Protein AF-A0A7S0JEE8-F1 (afdb_monomer)

Solvent-accessible surface area (backbone atoms only — not comparable to full-atom values): 12821 Å² total; per-residue (Å²): 125,62,70,68,50,54,52,50,50,45,51,50,48,54,58,46,55,70,60,55,79,78,72,83,81,86,81,91,79,90,77,89,80,90,82,79,91,70,87,72,76,78,73,74,79,76,74,81,73,72,55,46,73,67,28,60,67,45,43,61,63,49,51,51,54,53,48,54,54,47,47,52,48,43,48,46,37,42,30,62,31,51,51,55,46,98,44,74,68,46,54,50,52,38,52,50,40,28,73,78,66,66,43,62,64,49,43,97,85,70,45,72,46,69,69,78,66,82,31,79,56,46,59,40,45,58,71,38,35,47,98,87,44,42,72,71,79,50,75,72,56,60,71,34,71,55,46,52,72,42,68,81,42,93,39,60,50,38,79,50,40,68,68,55,51,50,51,52,53,61,57,40,45,78,60,49,51,62,54,36,41,74,39,44,38,50,73,67,56,42,49,68,49,48,54,57,49,51,51,52,51,40,50,52,50,25,64,76,28,66,72,14,66,42,67,126

Mean predicted aligned error: 12.48 Å

Structure (mmCIF, N/CA/C/O backbone):
data_AF-A0A7S0JEE8-F1
#
_entry.id   AF-A0A7S0JEE8-F1
#
loop_
_atom_site.group_PDB
_atom_site.id
_atom_site.type_symbol
_atom_site.label_atom_id
_atom_site.label_alt_id
_atom_site.label_comp_id
_atom_site.label_asym_id
_atom_site.label_entity_id
_atom_site.label_seq_id
_atom_site.pdbx_PDB_ins_code
_atom_site.Cartn_x
_atom_site.Cartn_y
_atom_site.Cartn_z
_atom_site.occupancy
_atom_site.B_iso_or_equiv
_atom_site.auth_seq_id
_atom_site.auth_comp_id
_atom_site.auth_asym_id
_atom_site.auth_atom_id
_atom_site.pdbx_PDB_model_num
ATOM 1 N N . GLY A 1 1 ? 11.579 0.572 21.059 1.00 33.16 1 GLY A N 1
ATOM 2 C CA . GLY A 1 1 ? 11.602 -0.893 20.844 1.00 33.16 1 GLY A CA 1
ATOM 3 C C . GLY A 1 1 ? 10.330 -1.478 20.232 1.00 33.16 1 GLY A C 1
ATOM 4 O O . GLY A 1 1 ? 10.446 -2.436 19.484 1.00 33.16 1 GLY A O 1
ATOM 5 N N . GLY A 1 2 ? 9.132 -0.939 20.511 1.00 25.95 2 GLY A N 1
ATOM 6 C CA . GLY A 1 2 ? 7.854 -1.550 20.091 1.00 25.95 2 GLY A CA 1
ATOM 7 C C . GLY A 1 2 ? 7.430 -1.330 18.629 1.00 25.95 2 GLY A C 1
ATOM 8 O O . GLY A 1 2 ? 6.912 -2.251 18.007 1.00 25.95 2 GLY A O 1
ATOM 9 N N . PHE A 1 3 ? 7.718 -0.162 18.041 1.00 29.19 3 PHE A N 1
ATOM 10 C CA . PHE A 1 3 ? 7.302 0.193 16.671 1.00 29.19 3 PHE A CA 1
ATOM 11 C C . PHE A 1 3 ? 7.896 -0.739 15.593 1.00 29.19 3 PHE A C 1
ATOM 13 O O . PHE A 1 3 ? 7.197 -1.224 14.708 1.00 29.19 3 PHE A O 1
ATOM 20 N N . PHE A 1 4 ? 9.172 -1.110 15.745 1.00 31.02 4 PHE A N 1
ATOM 21 C CA . PHE A 1 4 ? 9.836 -2.086 14.874 1.00 31.02 4 PHE A CA 1
ATOM 22 C C . PHE A 1 4 ? 9.317 -3.520 15.050 1.00 31.02 4 PHE A C 1
ATOM 24 O O . PHE A 1 4 ? 9.476 -4.335 14.145 1.00 31.02 4 PHE A O 1
ATOM 31 N N . SER A 1 5 ? 8.703 -3.846 16.191 1.00 32.88 5 SER A N 1
ATOM 32 C CA . SER A 1 5 ? 8.096 -5.162 16.423 1.00 32.88 5 SER A CA 1
ATOM 33 C C . SER A 1 5 ? 6.742 -5.270 15.714 1.00 32.88 5 SER A C 1
ATOM 35 O O . SER A 1 5 ? 6.486 -6.261 15.037 1.00 32.88 5 SER A O 1
ATOM 37 N N . ALA A 1 6 ? 5.930 -4.206 15.754 1.00 33.91 6 ALA A N 1
ATOM 38 C CA . ALA A 1 6 ? 4.670 -4.124 15.011 1.00 33.91 6 ALA A CA 1
ATOM 39 C C . ALA A 1 6 ? 4.893 -4.185 13.486 1.00 33.91 6 ALA A C 1
ATOM 41 O O . ALA A 1 6 ? 4.233 -4.968 12.809 1.00 33.91 6 ALA A O 1
ATOM 42 N N . MET A 1 7 ? 5.903 -3.480 12.954 1.00 37.84 7 MET A N 1
ATOM 43 C CA . MET A 1 7 ? 6.276 -3.583 11.530 1.00 37.84 7 MET A CA 1
ATOM 44 C C . MET A 1 7 ? 6.716 -4.997 11.124 1.00 37.84 7 MET A C 1
ATOM 46 O O . MET A 1 7 ? 6.405 -5.450 10.024 1.00 37.84 7 MET A O 1
ATOM 50 N N . ARG A 1 8 ? 7.421 -5.726 12.000 1.00 38.44 8 ARG A N 1
ATOM 51 C CA . ARG A 1 8 ? 7.812 -7.123 11.737 1.00 38.44 8 ARG A CA 1
ATOM 52 C C . ARG A 1 8 ? 6.607 -8.059 11.700 1.00 38.44 8 ARG A C 1
ATOM 54 O O . ARG A 1 8 ? 6.637 -9.010 10.928 1.00 38.44 8 ARG A O 1
ATOM 61 N N . VAL A 1 9 ? 5.564 -7.788 12.486 1.00 41.75 9 VAL A N 1
ATOM 62 C CA . VAL A 1 9 ? 4.305 -8.550 12.471 1.00 41.75 9 VAL A CA 1
ATOM 63 C C . VAL A 1 9 ?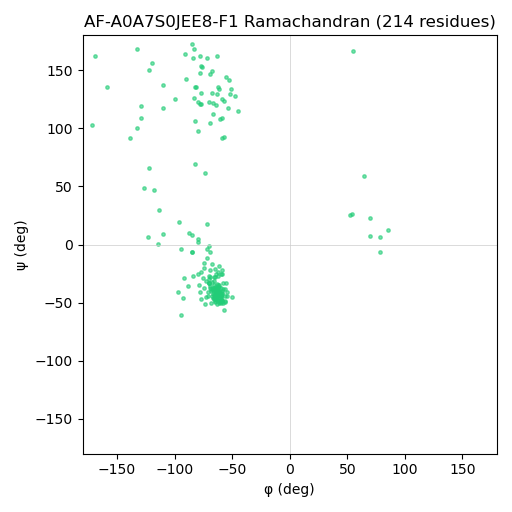 3.498 -8.237 11.211 1.00 41.75 9 VAL A C 1
ATOM 65 O O . VAL A 1 9 ? 3.089 -9.171 10.528 1.00 41.75 9 VAL A O 1
ATOM 68 N N . THR A 1 10 ? 3.357 -6.964 10.828 1.00 42.66 10 THR A N 1
ATOM 69 C CA . THR A 1 10 ? 2.682 -6.578 9.576 1.00 42.66 10 THR A CA 1
ATOM 70 C C . THR A 1 10 ? 3.380 -7.187 8.360 1.00 42.66 10 THR A C 1
ATOM 72 O O . THR A 1 10 ? 2.727 -7.794 7.515 1.00 42.66 10 THR A O 1
ATOM 75 N N . MET A 1 11 ? 4.714 -7.139 8.302 1.00 41.16 11 MET A N 1
ATOM 76 C CA . MET A 1 11 ? 5.451 -7.764 7.204 1.00 41.16 11 MET A CA 1
ATOM 77 C C . MET A 1 11 ? 5.462 -9.305 7.275 1.00 41.16 11 MET A C 1
ATOM 79 O O . MET A 1 11 ? 5.470 -9.965 6.237 1.00 41.16 11 MET A O 1
ATOM 83 N N . ALA A 1 12 ? 5.441 -9.920 8.466 1.00 41.78 12 ALA A N 1
ATOM 84 C CA . ALA A 1 12 ? 5.286 -11.375 8.590 1.00 41.78 12 ALA A CA 1
ATOM 85 C C . ALA A 1 12 ? 3.912 -11.832 8.075 1.00 41.78 12 ALA A C 1
ATOM 87 O O . ALA A 1 12 ? 3.819 -12.864 7.412 1.00 41.78 12 ALA A O 1
ATOM 88 N N . LEU A 1 13 ? 2.870 -11.029 8.305 1.00 40.94 13 LEU A N 1
ATOM 89 C CA . LEU A 1 13 ? 1.531 -11.249 7.762 1.00 40.94 13 LEU A CA 1
ATOM 90 C C . LEU A 1 13 ? 1.482 -11.021 6.242 1.00 40.94 13 LEU A C 1
ATOM 92 O O . LEU A 1 13 ? 0.804 -11.780 5.559 1.00 40.94 13 LEU A O 1
ATOM 96 N N . MET A 1 14 ? 2.278 -10.096 5.686 1.00 42.53 14 MET A N 1
ATOM 97 C CA . MET A 1 14 ? 2.475 -9.966 4.228 1.00 42.53 14 MET A CA 1
ATOM 98 C C . MET A 1 14 ? 3.093 -11.229 3.606 1.00 42.53 14 MET A C 1
ATOM 100 O O . MET A 1 14 ? 2.637 -11.696 2.562 1.00 42.53 14 MET A O 1
ATOM 104 N N . ALA A 1 15 ? 4.103 -11.815 4.256 1.00 40.56 15 ALA A N 1
ATOM 105 C CA . ALA A 1 15 ? 4.736 -13.051 3.792 1.00 40.56 15 ALA A CA 1
ATOM 106 C C . ALA A 1 15 ? 3.812 -14.280 3.936 1.00 40.56 15 ALA A C 1
ATOM 108 O O . ALA A 1 15 ? 3.858 -15.183 3.101 1.00 40.56 15 ALA A O 1
ATOM 109 N N . LEU A 1 16 ? 2.953 -14.304 4.961 1.00 38.91 16 LEU A N 1
ATOM 110 C CA . LEU A 1 16 ? 1.937 -15.343 5.179 1.00 38.91 16 LEU A CA 1
ATOM 111 C C . LEU A 1 16 ? 0.748 -15.224 4.211 1.00 38.91 16 LEU A C 1
ATOM 113 O O . LEU A 1 16 ? 0.287 -16.246 3.705 1.00 38.91 16 LEU A O 1
ATOM 117 N N . ALA A 1 17 ? 0.312 -14.008 3.870 1.00 40.91 17 ALA A N 1
ATOM 118 C CA . ALA A 1 17 ? -0.763 -13.782 2.902 1.00 40.91 17 ALA A CA 1
ATOM 119 C C . ALA A 1 17 ? -0.405 -14.327 1.506 1.00 40.91 17 ALA A C 1
ATOM 121 O O . ALA A 1 17 ? -1.254 -14.910 0.842 1.00 40.91 17 ALA A O 1
ATOM 122 N N . HIS A 1 18 ? 0.870 -14.257 1.102 1.00 41.44 18 HIS A N 1
ATOM 123 C CA . HIS A 1 18 ? 1.358 -14.862 -0.148 1.00 41.44 18 HIS A CA 1
ATOM 124 C C . HIS A 1 18 ? 1.496 -16.401 -0.082 1.00 41.44 18 HIS A C 1
ATOM 126 O O . HIS A 1 18 ? 1.613 -17.075 -1.107 1.00 41.44 18 HIS A O 1
ATOM 132 N N . VAL A 1 19 ? 1.488 -16.992 1.121 1.00 40.12 19 VAL A N 1
ATOM 133 C CA . VAL A 1 19 ? 1.462 -18.453 1.318 1.00 40.12 19 VAL A CA 1
ATOM 134 C C . VAL A 1 19 ? 0.033 -18.999 1.256 1.00 40.12 19 VAL A C 1
ATOM 136 O O . VAL A 1 19 ? -0.158 -20.144 0.846 1.00 40.12 19 VAL A O 1
ATOM 139 N N . GLN A 1 20 ? -0.959 -18.175 1.595 1.00 35.97 20 GLN A N 1
ATOM 140 C CA . GLN A 1 20 ? -2.369 -18.554 1.671 1.00 35.97 20 GLN A CA 1
ATOM 141 C C . GLN A 1 20 ? -3.060 -18.606 0.296 1.00 35.97 20 GLN A C 1
ATOM 143 O O . GLN A 1 20 ? -3.975 -19.405 0.106 1.00 35.97 20 GLN A O 1
ATOM 148 N N . THR A 1 21 ? -2.564 -17.865 -0.702 1.00 39.44 21 THR A N 1
ATOM 149 C CA . THR A 1 21 ? -3.101 -17.848 -2.080 1.00 39.44 21 THR A CA 1
ATOM 150 C C . THR A 1 21 ? -2.867 -19.142 -2.880 1.00 39.44 21 THR A C 1
ATOM 152 O O . THR A 1 21 ? -3.305 -19.241 -4.019 1.00 39.44 21 THR A O 1
ATOM 155 N N . LEU A 1 22 ? -2.196 -20.150 -2.307 1.00 37.69 22 LEU A N 1
ATOM 156 C CA . LEU A 1 22 ? -1.918 -21.447 -2.950 1.00 37.69 22 LEU A CA 1
ATOM 157 C C . LEU A 1 22 ? -2.709 -22.624 -2.342 1.00 37.69 22 LEU A C 1
ATOM 159 O O . LEU A 1 22 ? -2.426 -23.774 -2.664 1.00 37.69 22 LEU A O 1
ATOM 163 N N . MET A 1 23 ? -3.678 -22.364 -1.457 1.00 39.09 23 MET A N 1
ATOM 164 C CA . MET A 1 23 ? -4.384 -23.396 -0.675 1.00 39.09 23 MET A CA 1
ATOM 165 C C . MET A 1 23 ? -5.913 -23.301 -0.809 1.00 39.09 23 MET A C 1
ATOM 167 O O . MET A 1 23 ? -6.629 -23.327 0.190 1.00 39.09 23 MET A O 1
ATOM 171 N N . VAL A 1 24 ? -6.437 -23.200 -2.034 1.00 41.06 24 VAL A N 1
ATOM 172 C CA . VAL A 1 24 ? -7.882 -23.339 -2.285 1.00 41.06 24 VAL A CA 1
ATOM 173 C C . VAL A 1 24 ? -8.111 -24.289 -3.457 1.00 41.06 24 VAL A C 1
ATOM 175 O O . VAL A 1 24 ? -7.948 -23.883 -4.600 1.00 41.06 24 VAL A O 1
ATOM 178 N N . ASN A 1 25 ? -8.454 -25.551 -3.152 1.00 34.19 25 ASN A N 1
ATOM 179 C CA . ASN A 1 25 ? -9.324 -26.429 -3.955 1.00 34.19 25 ASN A CA 1
ATOM 180 C C . ASN A 1 25 ? -9.668 -27.745 -3.210 1.00 34.19 25 ASN A C 1
ATOM 182 O O . ASN A 1 25 ? -8.847 -28.653 -3.181 1.00 34.19 25 ASN A O 1
ATOM 186 N N . GLY A 1 26 ? -10.899 -27.810 -2.664 1.00 31.92 26 GLY A N 1
ATOM 187 C CA . GLY A 1 26 ? -11.823 -28.966 -2.507 1.00 31.92 26 GLY A CA 1
ATOM 188 C C . GLY A 1 26 ? -11.405 -30.277 -1.793 1.00 31.92 26 GLY A C 1
ATOM 189 O O . GLY A 1 26 ? -10.222 -30.521 -1.598 1.00 31.92 26 GLY A O 1
ATOM 190 N N . PRO A 1 27 ? -12.357 -31.180 -1.434 1.00 34.53 27 PRO A N 1
ATOM 191 C CA . PRO A 1 27 ? -13.790 -31.177 -1.753 1.00 34.53 27 PRO A CA 1
ATOM 192 C C . PRO A 1 27 ? -14.732 -31.138 -0.527 1.00 34.53 27 PRO A C 1
ATOM 194 O O . PRO A 1 27 ? -14.414 -31.584 0.575 1.00 34.53 27 PRO A O 1
ATOM 197 N N . HIS A 1 28 ? -15.948 -30.644 -0.765 1.00 38.84 28 HIS A N 1
ATOM 198 C CA . HIS A 1 28 ? -17.070 -30.672 0.170 1.00 38.84 28 HIS A CA 1
ATOM 199 C C . HIS A 1 28 ? -17.571 -32.108 0.397 1.00 38.84 28 HIS A C 1
ATOM 201 O O . HIS A 1 28 ? -17.866 -32.825 -0.558 1.00 38.84 28 HIS A O 1
ATOM 207 N N . ARG A 1 29 ? -17.737 -32.505 1.664 1.00 35.94 29 ARG A N 1
ATOM 208 C CA . A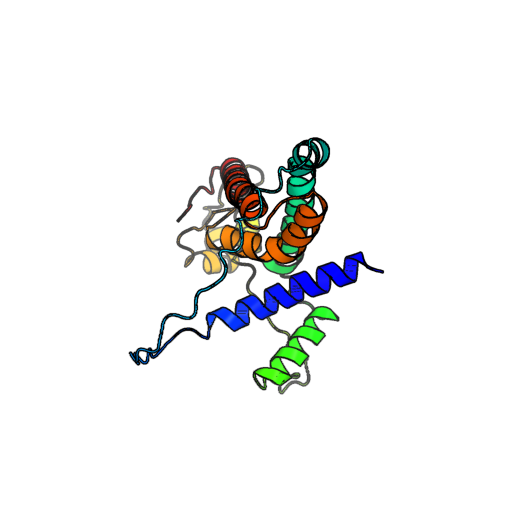RG A 1 29 ? -18.564 -33.654 2.060 1.00 35.94 29 ARG A CA 1
ATOM 209 C C . ARG A 1 29 ? -19.804 -33.145 2.782 1.00 35.94 29 ARG A C 1
ATOM 211 O O . ARG A 1 29 ? -19.703 -32.533 3.841 1.00 35.94 29 ARG A O 1
ATOM 218 N N . VAL A 1 30 ? -20.957 -33.417 2.185 1.00 43.75 30 VAL A N 1
ATOM 219 C CA . VAL A 1 30 ? -22.274 -33.267 2.799 1.00 43.75 30 VAL A CA 1
ATOM 220 C C . VAL A 1 30 ? -22.503 -34.482 3.692 1.00 43.75 30 VAL A C 1
ATOM 222 O O . VAL A 1 30 ? -22.466 -35.608 3.209 1.00 43.75 30 VAL A O 1
ATOM 225 N N . TRP A 1 31 ? -22.748 -34.245 4.977 1.00 36.81 31 TRP A N 1
ATOM 226 C CA . TRP A 1 31 ? -23.423 -35.199 5.851 1.00 36.81 31 TRP A CA 1
ATOM 227 C C . TRP A 1 31 ? -24.543 -34.443 6.552 1.00 36.81 31 TRP A C 1
ATOM 229 O O . TRP A 1 31 ? -24.296 -33.556 7.368 1.00 36.81 31 TRP A O 1
ATOM 239 N N . ALA A 1 32 ? -25.774 -34.758 6.163 1.00 44.69 32 ALA A N 1
ATOM 240 C CA . ALA A 1 32 ? -26.942 -34.482 6.972 1.00 44.69 32 ALA A CA 1
ATOM 241 C C . ALA A 1 32 ? -26.987 -35.540 8.075 1.00 44.69 32 ALA A C 1
ATOM 243 O O . ALA A 1 32 ? -26.880 -36.722 7.768 1.00 44.69 32 ALA A O 1
ATOM 244 N N . ASP A 1 33 ? -27.155 -35.119 9.327 1.00 40.03 33 ASP A N 1
ATOM 245 C CA . ASP A 1 33 ? -27.964 -35.897 10.256 1.00 40.03 33 ASP A CA 1
ATOM 246 C C . ASP A 1 33 ? -28.469 -35.050 11.425 1.00 40.03 33 ASP A C 1
ATOM 248 O O . ASP A 1 33 ? -27.764 -34.223 12.010 1.00 40.03 33 ASP A O 1
ATOM 252 N N . ALA A 1 34 ? -29.749 -35.261 11.707 1.00 49.34 34 ALA A N 1
ATOM 253 C CA . ALA A 1 34 ? -30.555 -34.596 12.712 1.00 49.34 34 ALA A CA 1
ATOM 254 C C . ALA A 1 34 ? -30.107 -34.952 14.135 1.00 49.34 34 ALA A C 1
ATOM 256 O O . ALA A 1 34 ? -29.694 -36.083 14.373 1.00 49.34 34 ALA A O 1
ATOM 257 N N . ARG A 1 35 ? -30.267 -34.023 15.095 1.00 48.69 35 ARG A N 1
ATOM 258 C CA . ARG A 1 35 ? -30.525 -34.311 16.524 1.00 48.69 35 ARG A CA 1
ATOM 259 C C . ARG A 1 35 ? -30.929 -33.035 17.307 1.00 48.69 35 ARG A C 1
ATOM 261 O O . ARG A 1 35 ? -30.796 -31.935 16.777 1.00 48.69 35 ARG A O 1
ATOM 268 N N . PRO A 1 36 ? -31.534 -33.177 18.504 1.00 47.25 36 PRO A N 1
ATOM 269 C CA . PRO A 1 36 ? -32.793 -32.529 18.864 1.00 47.25 36 PRO A CA 1
ATOM 270 C C . PRO A 1 36 ? -32.636 -31.155 19.520 1.00 47.25 36 PRO A C 1
ATOM 272 O O . PRO A 1 36 ? -31.576 -30.778 20.018 1.00 47.25 36 PRO A O 1
ATOM 275 N N . HIS A 1 37 ? -33.754 -30.430 19.541 1.00 47.81 37 HIS A N 1
ATOM 276 C CA . HIS A 1 37 ? -33.922 -29.090 20.089 1.00 47.81 37 HIS A CA 1
ATOM 277 C C . HIS A 1 37 ? -33.580 -29.013 21.586 1.00 47.81 37 HIS A C 1
ATOM 279 O O . HIS A 1 37 ? -34.437 -29.170 22.452 1.00 47.81 37 HIS A O 1
ATOM 285 N N . VAL A 1 38 ? -32.322 -28.701 21.893 1.00 52.09 38 VAL A N 1
ATOM 286 C CA . VAL A 1 38 ? -31.945 -28.129 23.188 1.00 52.09 38 VAL A CA 1
ATOM 287 C C . VAL A 1 38 ? -32.343 -26.656 23.157 1.00 52.09 38 VAL A C 1
ATOM 289 O O . VAL A 1 38 ? -31.898 -25.907 22.285 1.00 52.09 38 VAL A O 1
ATOM 292 N N . LEU A 1 39 ? -33.202 -26.243 24.093 1.00 53.62 39 LEU A N 1
ATOM 293 C CA . LEU A 1 39 ? -33.625 -24.856 24.295 1.00 53.62 39 LEU A CA 1
ATOM 294 C C . LEU A 1 39 ? -32.399 -23.963 24.540 1.00 53.62 39 LEU A C 1
ATOM 296 O O . LEU A 1 39 ? -31.912 -23.797 25.659 1.00 53.62 39 LEU A O 1
ATOM 300 N N . ARG A 1 40 ? -31.879 -23.388 23.454 1.00 54.19 40 ARG A N 1
ATOM 301 C CA . ARG A 1 40 ? -30.811 -22.395 23.461 1.00 54.19 40 ARG A CA 1
ATOM 302 C C . ARG A 1 40 ? -31.380 -21.120 24.070 1.00 54.19 40 ARG A C 1
ATOM 304 O O . ARG A 1 40 ? -32.134 -20.403 23.420 1.00 54.19 40 ARG A O 1
ATOM 311 N N . ARG A 1 41 ? -31.007 -20.847 25.322 1.00 54.88 41 ARG A N 1
ATOM 312 C CA . ARG A 1 41 ? -31.251 -19.569 26.003 1.00 54.88 41 ARG A CA 1
ATOM 313 C C . ARG A 1 41 ? -30.886 -18.443 25.033 1.00 54.88 41 ARG A C 1
ATOM 315 O O . ARG A 1 41 ? -29.730 -18.350 24.609 1.00 54.88 41 ARG A O 1
ATOM 322 N N . ALA A 1 42 ? -31.878 -17.656 24.622 1.00 52.84 42 ALA A N 1
ATOM 323 C CA . ALA A 1 42 ? -31.678 -16.541 23.713 1.00 52.84 42 ALA A CA 1
ATOM 324 C C . ALA A 1 42 ? -30.675 -15.582 24.361 1.00 52.84 42 ALA A C 1
ATOM 326 O O . ALA A 1 42 ? -30.958 -14.956 25.380 1.00 52.84 42 ALA A O 1
ATOM 327 N N . ARG A 1 43 ? -29.461 -15.528 23.808 1.00 54.34 43 ARG A N 1
ATOM 328 C CA . ARG A 1 43 ? -28.491 -14.492 24.146 1.00 54.34 43 ARG A CA 1
ATOM 329 C C . ARG A 1 43 ? -29.110 -13.208 23.610 1.00 54.34 43 ARG A C 1
ATOM 331 O O . ARG A 1 43 ? -29.283 -13.093 22.398 1.00 54.34 43 ARG A O 1
ATOM 338 N N . THR A 1 44 ? -29.507 -12.303 24.496 1.00 50.75 44 THR A N 1
ATOM 339 C CA . THR A 1 44 ? -29.905 -10.948 24.115 1.00 50.75 44 THR A CA 1
ATOM 340 C C . THR A 1 44 ? -28.829 -10.399 23.176 1.00 50.75 44 THR A C 1
ATOM 342 O O . THR A 1 44 ? -27.643 -10.518 23.509 1.00 50.75 44 THR A O 1
ATOM 345 N N . PRO A 1 45 ? -29.184 -9.887 21.982 1.00 54.72 45 PRO A N 1
ATOM 346 C CA . PRO A 1 45 ? -28.195 -9.274 21.112 1.00 54.72 45 PRO A CA 1
ATOM 347 C C . PRO A 1 45 ? -27.533 -8.153 21.910 1.00 54.72 45 PRO A C 1
ATOM 349 O O . PRO A 1 45 ? -28.219 -7.298 22.470 1.00 54.72 45 PRO A O 1
ATOM 352 N N . ALA A 1 46 ? -26.205 -8.215 22.036 1.00 55.19 46 ALA A N 1
ATOM 353 C CA . ALA A 1 46 ? -25.442 -7.129 22.626 1.00 55.19 46 ALA A CA 1
ATOM 354 C C . ALA A 1 46 ? -25.842 -5.844 21.894 1.00 55.19 46 ALA A C 1
ATOM 356 O O . ALA A 1 46 ? -25.883 -5.832 20.660 1.00 55.19 46 ALA A O 1
ATOM 357 N N . SER A 1 47 ? -26.194 -4.799 22.644 1.00 53.50 47 SER A N 1
ATOM 358 C CA . SER A 1 47 ? -26.484 -3.496 22.056 1.00 53.50 47 SER A CA 1
ATOM 359 C C . SER A 1 47 ? -25.310 -3.084 21.161 1.00 53.50 47 SER A C 1
ATOM 361 O O . SER A 1 47 ? -24.157 -3.361 21.518 1.00 53.50 47 SER A O 1
ATOM 363 N N . PRO A 1 48 ? -25.559 -2.454 19.996 1.00 58.41 48 PRO A N 1
ATOM 364 C CA . PRO A 1 48 ? -24.478 -1.900 19.199 1.00 58.41 48 PRO A CA 1
ATOM 365 C C . PRO A 1 48 ? -23.666 -0.984 20.110 1.00 58.41 48 PRO A C 1
ATOM 367 O O . PRO A 1 48 ? -24.208 -0.023 20.657 1.00 58.41 48 PRO A O 1
ATOM 370 N N . GLN A 1 49 ? -22.390 -1.306 20.329 1.00 62.31 49 GLN A N 1
ATOM 371 C CA . GLN A 1 49 ? -21.489 -0.388 21.009 1.00 62.31 49 GLN A CA 1
ATOM 372 C C . GLN A 1 49 ? -21.437 0.872 20.147 1.00 62.31 49 GLN A C 1
ATOM 374 O O . GLN A 1 49 ? -20.937 0.865 19.018 1.00 62.31 49 GLN A O 1
ATOM 379 N N . MET A 1 50 ? -22.068 1.934 20.643 1.00 68.00 50 MET A N 1
ATOM 380 C CA . MET A 1 50 ? -21.975 3.238 20.019 1.00 68.00 50 MET A CA 1
ATOM 381 C C . MET A 1 50 ? -20.558 3.739 20.247 1.00 68.00 50 MET A C 1
ATOM 383 O O . MET A 1 50 ? -20.102 3.841 21.386 1.00 68.00 50 MET A O 1
ATOM 387 N N . VAL A 1 51 ? -19.863 4.034 19.153 1.00 78.75 51 VAL A N 1
ATOM 388 C CA . VAL A 1 51 ? -18.575 4.716 19.215 1.00 78.75 51 VAL A CA 1
ATOM 389 C C . VAL A 1 51 ? -18.806 6.054 19.918 1.00 78.75 51 VAL A C 1
ATOM 391 O O . VAL A 1 51 ? -19.672 6.832 19.517 1.00 78.75 51 VAL A O 1
ATOM 394 N N . GLY A 1 52 ? -18.053 6.324 20.984 1.00 82.31 52 GLY A N 1
ATOM 395 C CA . GLY A 1 52 ? -18.139 7.603 21.687 1.00 82.31 52 GLY A CA 1
ATOM 396 C C . GLY A 1 52 ? -17.727 8.781 20.794 1.00 82.31 52 GLY A C 1
ATOM 397 O O . GLY A 1 52 ? -17.037 8.609 19.786 1.00 82.31 52 GLY A O 1
ATOM 398 N N . ALA A 1 53 ? -18.096 10.004 21.181 1.00 84.50 53 ALA A N 1
ATOM 399 C CA . ALA A 1 53 ? -17.763 11.216 20.422 1.00 84.50 53 ALA A CA 1
ATOM 400 C C . ALA A 1 53 ? -16.250 11.348 20.147 1.00 84.50 53 ALA A C 1
ATOM 402 O O . ALA A 1 53 ? -15.846 11.658 19.029 1.00 84.50 53 ALA A O 1
ATOM 403 N N . VAL A 1 54 ? -15.413 11.017 21.139 1.00 83.62 54 VAL A N 1
ATOM 404 C CA . VAL A 1 54 ? -13.945 11.020 21.009 1.00 83.62 54 VAL A CA 1
ATOM 405 C C . VAL A 1 54 ? -13.474 10.042 19.931 1.00 83.62 54 VAL A C 1
ATOM 407 O O . VAL A 1 54 ? -12.683 10.421 19.072 1.00 83.62 54 VAL A O 1
ATOM 410 N N . GLY A 1 55 ? -13.986 8.806 19.936 1.00 84.75 55 GLY A N 1
ATOM 411 C CA . GLY A 1 55 ? -13.636 7.794 18.936 1.00 84.75 55 GLY A CA 1
ATOM 412 C C . GLY A 1 55 ? -14.045 8.215 17.525 1.00 84.75 55 GLY A C 1
ATOM 413 O O . GLY A 1 55 ? -13.266 8.062 16.590 1.00 84.75 55 GLY A O 1
ATOM 414 N N . THR A 1 56 ? -15.223 8.824 17.382 1.00 87.88 56 THR A N 1
ATOM 415 C CA . THR A 1 56 ? -15.729 9.318 16.091 1.00 87.88 56 THR A CA 1
ATOM 416 C C . THR A 1 56 ? -14.843 10.430 15.523 1.00 87.88 56 THR A C 1
ATOM 418 O O . THR A 1 56 ? -14.455 10.367 14.359 1.00 87.88 56 THR A O 1
ATOM 421 N N . ILE A 1 57 ? -14.466 11.414 16.346 1.00 91.50 57 ILE A N 1
ATOM 422 C CA . ILE A 1 57 ? -13.593 12.525 15.931 1.00 91.50 57 ILE A CA 1
ATOM 423 C C . ILE A 1 57 ? -12.178 12.019 15.612 1.00 91.50 57 ILE A C 1
ATOM 425 O O . ILE A 1 57 ? -11.567 12.443 14.633 1.00 91.50 57 ILE A O 1
ATOM 429 N N . ALA A 1 58 ? -11.660 11.084 16.413 1.00 93.75 58 ALA A N 1
ATOM 430 C CA . ALA A 1 58 ? -10.316 10.543 16.241 1.00 93.75 58 ALA A CA 1
ATOM 431 C C . ALA A 1 58 ? -10.189 9.575 15.051 1.00 93.75 58 ALA A C 1
ATOM 433 O O . ALA A 1 58 ? -9.073 9.356 14.575 1.00 93.75 58 ALA A O 1
ATOM 434 N N . ALA A 1 59 ? -11.291 8.999 14.561 1.00 92.25 59 ALA A N 1
ATOM 435 C CA . ALA A 1 59 ? -11.271 7.944 13.549 1.00 92.25 59 ALA A CA 1
ATOM 436 C C . ALA A 1 59 ? -10.607 8.376 12.238 1.00 92.25 59 ALA A C 1
ATOM 438 O O . ALA A 1 59 ? -9.746 7.659 11.733 1.00 92.25 59 ALA A O 1
ATOM 439 N N . LEU A 1 60 ? -10.967 9.546 11.701 1.00 92.12 60 LEU A N 1
ATOM 440 C CA . LEU A 1 60 ? -10.449 10.002 10.409 1.00 92.12 60 LEU A CA 1
ATOM 441 C C . LEU A 1 60 ? -8.943 10.338 10.460 1.00 92.12 60 LEU A C 1
ATOM 443 O O . LEU A 1 60 ? -8.202 9.773 9.651 1.00 92.12 60 LEU A O 1
ATOM 447 N N . PRO A 1 61 ? -8.439 11.153 11.414 1.00 95.31 61 PRO A N 1
ATOM 448 C CA . PRO A 1 61 ? -6.998 11.369 11.565 1.00 95.31 61 PRO A CA 1
ATOM 449 C C . PRO A 1 61 ? -6.224 10.071 11.815 1.00 95.31 61 PRO A C 1
ATOM 451 O O . PRO A 1 61 ? -5.134 9.883 11.277 1.00 95.31 61 PRO A O 1
ATOM 454 N N . THR A 1 62 ? -6.798 9.155 12.602 1.00 95.69 62 THR A N 1
ATOM 455 C CA . THR A 1 62 ? -6.175 7.858 12.892 1.00 95.69 62 THR A CA 1
ATOM 456 C C . THR A 1 62 ? -6.082 6.994 11.640 1.00 95.69 62 THR A C 1
ATOM 458 O O . THR A 1 62 ? -5.021 6.431 11.371 1.00 95.69 62 THR A O 1
ATOM 461 N N . LEU A 1 63 ? -7.160 6.909 10.852 1.00 95.00 63 LEU A N 1
ATOM 462 C CA . LEU A 1 63 ? -7.157 6.175 9.588 1.00 95.00 63 LEU A CA 1
ATOM 463 C C . LEU A 1 63 ? -6.103 6.741 8.641 1.00 95.00 63 LEU A C 1
ATOM 465 O O . LEU A 1 63 ? -5.318 5.972 8.098 1.00 95.00 63 LEU A O 1
ATOM 469 N N . TYR A 1 64 ? -6.064 8.066 8.486 1.00 93.81 64 TYR A N 1
ATOM 470 C CA . TYR A 1 64 ? -5.084 8.735 7.636 1.00 93.81 64 TYR A CA 1
ATOM 471 C C . TYR A 1 64 ? -3.653 8.399 8.067 1.00 93.81 64 TYR A C 1
ATOM 473 O O . TYR A 1 64 ? -2.868 7.924 7.253 1.00 93.81 64 TYR A O 1
ATOM 481 N N . ALA A 1 65 ? -3.330 8.534 9.357 1.00 95.38 65 ALA A N 1
ATOM 482 C CA . ALA A 1 65 ? -1.997 8.222 9.869 1.00 95.38 65 ALA A CA 1
ATOM 483 C C . ALA A 1 65 ? -1.602 6.754 9.631 1.00 95.38 65 ALA A C 1
ATOM 485 O O . ALA A 1 65 ? -0.493 6.470 9.172 1.00 95.38 65 ALA A O 1
ATOM 486 N N . LEU A 1 66 ? -2.508 5.811 9.913 1.00 95.00 66 LEU A N 1
ATOM 487 C CA . LEU A 1 66 ? -2.269 4.387 9.671 1.00 95.00 66 LEU A CA 1
ATOM 488 C C . LEU A 1 66 ? -2.084 4.084 8.183 1.00 95.00 66 LEU A C 1
ATOM 490 O O . LEU A 1 66 ? -1.214 3.289 7.826 1.00 95.00 66 LEU A O 1
ATOM 494 N N . MET A 1 67 ? -2.875 4.730 7.329 1.00 93.75 67 MET A N 1
ATOM 495 C CA . MET A 1 67 ? -2.801 4.587 5.881 1.00 93.75 67 MET A CA 1
ATOM 496 C C . MET A 1 67 ? -1.485 5.133 5.335 1.00 93.75 67 MET A C 1
ATOM 498 O O . MET A 1 67 ? -0.809 4.409 4.614 1.00 93.75 67 MET A O 1
ATOM 502 N N . SER A 1 68 ? -1.052 6.326 5.752 1.00 91.38 68 SER A N 1
ATOM 503 C CA . SER A 1 68 ? 0.237 6.905 5.346 1.00 91.38 68 SER A CA 1
ATOM 504 C C . SER A 1 68 ? 1.423 6.036 5.769 1.00 91.38 68 SER A C 1
ATOM 506 O O . SER A 1 68 ? 2.363 5.839 5.001 1.00 91.38 68 SER A O 1
ATOM 508 N N . VAL A 1 69 ? 1.388 5.466 6.980 1.00 91.12 69 VAL A N 1
ATOM 509 C CA . VAL A 1 69 ? 2.428 4.524 7.423 1.00 91.12 69 VAL A CA 1
ATOM 510 C C . VAL A 1 69 ? 2.402 3.250 6.577 1.00 91.12 69 VAL A C 1
ATOM 512 O O . VAL A 1 69 ? 3.462 2.757 6.185 1.00 91.12 69 VAL A O 1
ATOM 515 N N . ASN A 1 70 ? 1.216 2.711 6.285 1.00 91.56 70 ASN A N 1
ATOM 516 C CA . ASN A 1 70 ? 1.074 1.518 5.455 1.00 91.56 70 ASN A CA 1
ATOM 517 C C . ASN A 1 70 ? 1.560 1.753 4.020 1.00 91.56 70 ASN A C 1
ATOM 519 O O . ASN A 1 70 ? 2.283 0.921 3.472 1.00 91.56 70 ASN A O 1
ATOM 523 N N . GLU A 1 71 ? 1.207 2.891 3.433 1.00 89.56 71 GLU A N 1
ATOM 524 C CA . GLU A 1 71 ? 1.658 3.317 2.114 1.00 89.56 71 GLU A CA 1
ATOM 525 C C . GLU A 1 71 ? 3.179 3.455 2.084 1.00 89.56 71 GLU A C 1
ATOM 527 O O . GLU A 1 71 ? 3.817 2.815 1.257 1.00 89.56 71 GLU A O 1
ATOM 532 N N . TYR A 1 72 ? 3.786 4.152 3.051 1.00 89.69 72 TYR A N 1
ATOM 533 C CA . TYR A 1 72 ? 5.245 4.235 3.157 1.00 89.69 72 TYR A CA 1
ATOM 534 C C . TYR A 1 72 ? 5.894 2.848 3.211 1.00 89.69 72 TYR A C 1
ATOM 536 O O . TYR A 1 72 ? 6.894 2.593 2.536 1.00 89.69 72 TYR A O 1
ATOM 544 N N . CYS A 1 73 ? 5.331 1.934 4.006 1.00 86.69 73 CYS A N 1
ATOM 545 C CA . CYS A 1 73 ? 5.852 0.576 4.108 1.00 86.69 73 CYS A CA 1
ATOM 546 C C . CYS A 1 73 ? 5.729 -0.178 2.781 1.00 86.69 73 CYS A C 1
ATOM 548 O O . CYS A 1 73 ? 6.686 -0.829 2.365 1.00 86.69 73 CYS A O 1
ATOM 550 N N . THR A 1 74 ? 4.582 -0.070 2.113 1.00 86.06 74 THR A N 1
ATOM 551 C CA . THR A 1 74 ? 4.314 -0.705 0.817 1.00 86.06 74 THR A CA 1
ATOM 552 C C . THR A 1 74 ? 5.249 -0.150 -0.249 1.00 86.06 74 THR A C 1
ATOM 554 O O . THR A 1 74 ? 5.975 -0.905 -0.895 1.00 86.06 74 THR A O 1
ATOM 557 N N . HIS A 1 75 ? 5.319 1.170 -0.356 1.00 85.12 75 HIS A N 1
ATOM 558 C CA . HIS A 1 75 ? 6.151 1.877 -1.310 1.00 85.12 75 HIS A CA 1
ATOM 559 C C . HIS A 1 75 ? 7.628 1.539 -1.136 1.00 85.12 75 HIS A C 1
ATOM 561 O O . HIS A 1 75 ? 8.317 1.150 -2.076 1.00 85.12 75 HIS A O 1
ATOM 567 N N . ARG A 1 76 ? 8.122 1.589 0.101 1.00 86.69 76 ARG A N 1
ATOM 568 C CA . ARG A 1 76 ? 9.532 1.341 0.392 1.00 86.69 76 ARG A CA 1
ATOM 569 C C . ARG A 1 76 ? 9.922 -0.134 0.293 1.00 86.69 76 ARG A C 1
ATOM 571 O O . ARG A 1 76 ? 10.921 -0.467 -0.338 1.00 86.69 76 ARG A O 1
ATOM 578 N N . TRP A 1 77 ? 9.188 -1.021 0.960 1.00 84.31 77 TRP A N 1
ATOM 579 C CA . TRP A 1 77 ? 9.620 -2.411 1.129 1.00 84.31 77 TRP A CA 1
ATOM 580 C C . TRP A 1 77 ? 9.168 -3.324 -0.002 1.00 84.31 77 TRP A C 1
ATOM 582 O O . TRP A 1 77 ? 9.918 -4.231 -0.364 1.00 84.31 77 TRP A O 1
ATOM 592 N N . TYR A 1 78 ? 7.975 -3.089 -0.548 1.00 84.19 78 TYR A N 1
ATOM 593 C CA . TYR A 1 78 ? 7.420 -3.884 -1.638 1.00 84.19 78 TYR A CA 1
ATOM 594 C C . TYR A 1 78 ? 7.728 -3.250 -2.998 1.00 84.19 78 TYR A C 1
ATOM 596 O O . TYR A 1 78 ? 8.441 -3.858 -3.792 1.00 84.19 78 TYR A O 1
ATOM 604 N N . GLN A 1 79 ? 7.267 -2.021 -3.245 1.00 83.19 79 GLN A N 1
ATOM 605 C CA . GLN A 1 79 ? 7.343 -1.396 -4.571 1.00 83.19 79 GLN A CA 1
ATOM 606 C C . GLN A 1 79 ? 8.774 -0.997 -4.969 1.00 83.19 79 GLN A C 1
ATOM 608 O O . GLN A 1 79 ? 9.181 -1.244 -6.097 1.00 83.19 79 GLN A O 1
ATOM 613 N N . HIS A 1 80 ? 9.575 -0.459 -4.043 1.00 84.69 80 HIS A N 1
ATOM 614 C CA . HIS A 1 80 ? 11.012 -0.191 -4.237 1.00 84.69 80 HIS A CA 1
ATOM 615 C C . HIS A 1 80 ? 11.904 -1.410 -3.958 1.00 84.69 80 HIS A C 1
ATOM 617 O O . HIS A 1 80 ? 13.132 -1.294 -3.909 1.00 84.69 80 HIS A O 1
ATOM 623 N N . GLU A 1 81 ? 11.296 -2.580 -3.752 1.00 84.94 81 GLU A N 1
ATOM 624 C CA . GLU A 1 81 ? 11.989 -3.851 -3.574 1.00 84.94 81 GLU A CA 1
ATOM 625 C C . GLU A 1 81 ? 13.058 -3.845 -2.461 1.00 84.94 81 GLU A C 1
ATOM 627 O O . GLU A 1 81 ? 13.997 -4.645 -2.494 1.00 84.94 81 GLU A O 1
ATOM 632 N N . GLU A 1 82 ? 12.956 -2.986 -1.434 1.00 86.50 82 GLU A N 1
ATOM 633 C CA . GLU A 1 82 ? 13.920 -3.021 -0.322 1.00 86.50 82 GLU A CA 1
ATOM 634 C C . GLU A 1 82 ? 13.877 -4.347 0.429 1.00 86.50 82 GLU A C 1
ATOM 636 O O . GLU A 1 82 ? 14.913 -4.787 0.938 1.00 86.50 82 GLU A O 1
ATOM 641 N N . PHE A 1 83 ? 12.725 -5.027 0.416 1.00 87.31 83 PHE A N 1
ATOM 642 C CA . PHE A 1 83 ? 12.648 -6.400 0.876 1.00 87.31 83 PHE A CA 1
ATOM 643 C C . PHE A 1 83 ? 13.637 -7.302 0.137 1.00 87.31 83 PHE A C 1
ATOM 645 O O . PHE A 1 83 ? 14.174 -8.192 0.759 1.00 87.31 83 PHE A O 1
ATOM 652 N N . ASN A 1 84 ? 13.974 -7.100 -1.139 1.00 89.06 84 ASN A N 1
ATOM 653 C CA . ASN A 1 84 ? 14.890 -7.982 -1.878 1.00 89.06 84 ASN A CA 1
ATOM 654 C C . ASN A 1 84 ? 16.359 -7.904 -1.401 1.00 89.06 84 ASN A C 1
ATOM 656 O O . ASN A 1 84 ? 17.189 -8.700 -1.853 1.00 89.06 84 ASN A O 1
ATOM 660 N N . ARG A 1 85 ? 16.698 -6.989 -0.481 1.00 89.19 85 ARG A N 1
ATOM 661 C CA . ARG A 1 85 ? 18.053 -6.817 0.081 1.00 89.19 85 ARG A CA 1
ATOM 662 C C . ARG A 1 85 ? 18.331 -7.778 1.239 1.00 89.19 85 ARG A C 1
ATOM 664 O O . ARG A 1 85 ? 17.424 -8.292 1.872 1.00 89.19 85 ARG A O 1
ATOM 671 N N . ASP A 1 86 ? 19.596 -8.016 1.581 1.00 90.75 86 ASP A N 1
ATOM 672 C CA . ASP A 1 86 ? 19.913 -8.883 2.725 1.00 90.75 86 ASP A CA 1
ATOM 673 C C . ASP A 1 86 ? 19.773 -8.149 4.073 1.00 90.75 86 ASP A C 1
ATOM 675 O O . ASP A 1 86 ? 20.701 -7.494 4.547 1.00 90.75 86 ASP A O 1
ATOM 679 N N . HIS A 1 87 ? 18.630 -8.317 4.739 1.00 90.69 87 HIS A N 1
ATOM 680 C CA . HIS A 1 87 ? 18.378 -7.809 6.090 1.00 90.69 87 HIS A CA 1
ATOM 681 C C . HIS A 1 87 ? 17.759 -8.877 7.008 1.00 90.69 87 HIS A C 1
ATOM 683 O O . HIS A 1 87 ? 17.316 -9.943 6.577 1.00 90.69 87 HIS A O 1
ATOM 689 N N . ALA A 1 88 ? 17.714 -8.601 8.316 1.00 90.06 88 ALA A N 1
ATOM 690 C CA . ALA A 1 88 ? 17.272 -9.569 9.326 1.00 90.06 88 ALA A CA 1
ATOM 691 C C . ALA A 1 88 ? 15.857 -10.121 9.069 1.00 90.06 88 ALA A C 1
ATOM 693 O O . ALA A 1 88 ? 15.614 -11.312 9.254 1.00 90.06 88 ALA A O 1
ATOM 694 N N . PHE A 1 89 ? 14.938 -9.270 8.606 1.00 86.31 89 PHE A N 1
ATOM 695 C CA . PHE A 1 89 ? 13.567 -9.679 8.297 1.00 86.31 89 PHE A CA 1
ATOM 696 C C . PHE A 1 89 ? 13.476 -10.615 7.072 1.00 86.31 89 PHE A C 1
ATOM 698 O O . PHE A 1 89 ? 12.781 -11.627 7.133 1.00 86.31 89 PHE A O 1
ATOM 705 N N . GLN A 1 90 ? 14.254 -10.368 6.012 1.00 90.44 90 GLN A N 1
ATOM 706 C CA . GLN A 1 90 ? 14.425 -11.310 4.895 1.00 90.44 90 GLN A CA 1
ATOM 707 C C . GLN A 1 90 ? 14.922 -12.669 5.375 1.00 90.44 90 GLN A C 1
ATOM 709 O O . GLN A 1 90 ? 14.343 -13.703 5.052 1.00 90.44 90 GLN A O 1
ATOM 714 N N . ARG A 1 91 ? 15.965 -12.680 6.213 1.00 91.94 91 ARG A N 1
ATOM 715 C CA . ARG A 1 91 ? 16.530 -13.922 6.767 1.00 91.94 91 ARG A CA 1
ATOM 716 C C . ARG A 1 91 ? 15.522 -14.677 7.626 1.00 91.94 91 ARG A C 1
ATOM 718 O O . ARG A 1 91 ? 15.502 -15.906 7.607 1.00 91.94 91 ARG A O 1
ATOM 725 N N . PHE A 1 92 ? 14.683 -13.960 8.367 1.00 92.19 92 PHE A N 1
ATOM 726 C CA . PHE A 1 92 ? 13.563 -14.560 9.081 1.00 92.19 92 PHE A CA 1
ATOM 727 C C . PHE A 1 92 ? 12.582 -15.230 8.105 1.00 92.19 92 PHE A C 1
ATOM 729 O O . PHE A 1 92 ? 12.316 -16.422 8.247 1.00 92.19 92 PHE A O 1
ATOM 736 N N . CYS A 1 93 ? 12.142 -14.525 7.058 1.00 89.25 93 CYS A N 1
ATOM 737 C CA . CYS A 1 93 ? 11.247 -15.082 6.037 1.00 89.25 93 CYS A CA 1
ATOM 738 C C . CYS A 1 93 ? 11.861 -16.294 5.318 1.00 89.25 93 CYS A C 1
ATOM 740 O O . CYS A 1 93 ? 11.170 -17.278 5.064 1.00 89.25 93 CYS A O 1
ATOM 742 N N . GLN A 1 94 ? 13.169 -16.280 5.049 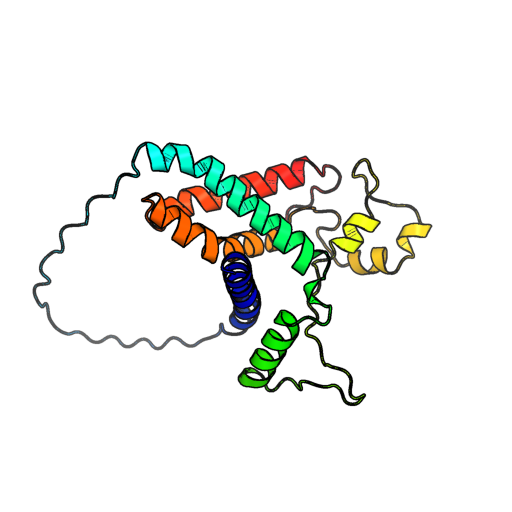1.00 91.94 94 GLN A N 1
ATOM 743 C CA . GLN A 1 94 ? 13.887 -17.432 4.497 1.00 91.94 94 GLN A CA 1
ATOM 744 C C . GLN A 1 94 ? 13.828 -18.653 5.417 1.00 91.94 94 GLN A C 1
ATOM 746 O O . GLN A 1 94 ? 13.604 -19.760 4.935 1.00 91.94 94 GLN A O 1
ATOM 751 N N . ARG A 1 95 ? 14.024 -18.471 6.730 1.00 92.44 95 ARG A N 1
ATOM 752 C CA . ARG A 1 95 ? 13.947 -19.568 7.711 1.00 92.44 95 ARG A CA 1
ATOM 753 C C . ARG A 1 95 ? 12.541 -20.149 7.786 1.00 92.44 95 ARG A C 1
ATOM 755 O O . ARG A 1 95 ? 12.394 -21.366 7.807 1.00 92.44 95 ARG A O 1
ATOM 762 N N . VAL A 1 96 ? 11.524 -19.290 7.756 1.00 91.38 96 VAL A N 1
ATOM 763 C CA . VAL A 1 96 ? 10.117 -19.705 7.679 1.00 91.38 96 VAL A CA 1
ATOM 764 C C . VAL A 1 96 ? 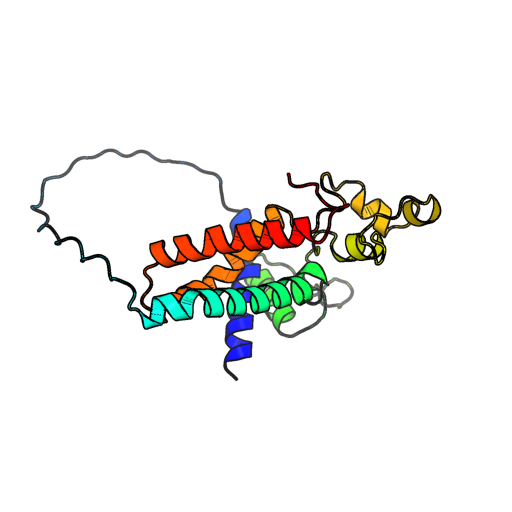9.867 -20.497 6.388 1.00 91.38 96 VAL A C 1
ATOM 766 O O . VAL A 1 96 ? 9.354 -21.612 6.439 1.00 91.38 96 VAL A O 1
ATOM 769 N N . ALA A 1 97 ? 10.304 -19.996 5.231 1.00 90.94 97 ALA A N 1
ATOM 770 C CA . ALA A 1 97 ? 10.156 -20.697 3.953 1.00 90.94 97 ALA A CA 1
ATOM 771 C C . ALA A 1 97 ? 10.924 -22.032 3.903 1.00 90.94 97 ALA A C 1
ATOM 773 O O . ALA A 1 97 ? 10.455 -22.991 3.292 1.00 90.94 97 ALA A O 1
ATOM 774 N N . PHE A 1 98 ? 12.082 -22.125 4.557 1.00 91.31 98 PHE A N 1
ATOM 775 C CA . PHE A 1 98 ? 12.806 -23.385 4.715 1.00 91.31 98 PHE A CA 1
ATOM 776 C C . PHE A 1 98 ? 12.028 -24.376 5.587 1.00 91.31 98 PHE A C 1
ATOM 778 O O . PHE A 1 98 ? 11.908 -25.542 5.217 1.00 91.31 98 PHE A O 1
ATOM 785 N N . LEU A 1 99 ? 11.452 -23.915 6.700 1.00 94.31 99 LEU A N 1
ATOM 786 C CA . LEU A 1 99 ? 10.674 -24.759 7.607 1.00 94.31 99 LEU A CA 1
ATOM 787 C C . LEU A 1 99 ? 9.424 -25.335 6.925 1.00 94.31 99 LEU A C 1
ATOM 789 O O . LEU A 1 99 ? 9.190 -26.537 7.000 1.00 94.31 99 LEU A O 1
ATOM 793 N N . PHE A 1 100 ? 8.652 -24.494 6.231 1.00 93.94 100 PHE A N 1
ATOM 794 C CA . PHE A 1 100 ? 7.354 -24.894 5.675 1.00 93.94 100 PHE A CA 1
ATOM 795 C C . PHE A 1 100 ? 7.411 -25.420 4.238 1.00 93.94 100 PHE A C 1
ATOM 797 O O . PHE A 1 100 ? 6.573 -26.228 3.855 1.00 93.94 100 PHE A O 1
ATOM 804 N N . ARG A 1 101 ? 8.371 -24.965 3.423 1.00 91.19 101 ARG A N 1
ATOM 805 C CA . ARG A 1 101 ? 8.460 -25.313 1.990 1.00 91.19 101 ARG A CA 1
ATOM 806 C C . ARG A 1 101 ? 9.788 -25.951 1.596 1.00 91.19 101 ARG A C 1
ATOM 808 O O . ARG A 1 101 ? 10.041 -26.121 0.408 1.00 91.19 101 ARG A O 1
ATOM 815 N N . ARG A 1 102 ? 10.665 -26.253 2.564 1.00 91.31 102 ARG A N 1
ATOM 816 C CA . ARG A 1 102 ? 12.005 -26.828 2.328 1.00 91.31 102 ARG A CA 1
ATOM 817 C C . ARG A 1 102 ? 12.840 -26.038 1.309 1.00 91.31 102 ARG A C 1
ATOM 819 O O . ARG A 1 102 ? 13.752 -26.583 0.695 1.00 91.31 102 ARG A O 1
ATOM 826 N N . ARG A 1 103 ? 12.569 -24.735 1.144 1.00 89.88 103 ARG A N 1
ATOM 827 C CA . ARG A 1 103 ? 13.328 -23.867 0.233 1.00 89.88 103 ARG A CA 1
ATOM 828 C C . ARG A 1 103 ? 14.758 -23.713 0.764 1.00 89.88 103 ARG A C 1
ATOM 830 O O . ARG A 1 103 ? 14.908 -23.217 1.880 1.00 89.88 103 ARG A O 1
ATOM 837 N N . PRO A 1 104 ? 15.803 -24.079 0.002 1.00 91.69 104 PRO A N 1
ATOM 838 C CA . PRO A 1 104 ? 17.176 -24.059 0.498 1.00 91.69 104 PRO A CA 1
ATOM 839 C C . PRO A 1 104 ? 17.600 -22.635 0.879 1.00 91.69 104 PRO A C 1
ATOM 841 O O . PRO A 1 104 ? 17.326 -21.686 0.141 1.00 91.69 104 PRO A O 1
ATOM 844 N N . LEU A 1 105 ? 18.257 -22.490 2.037 1.00 92.06 105 LEU A N 1
ATOM 845 C CA . LEU A 1 105 ? 18.699 -21.194 2.580 1.00 92.06 105 LEU A CA 1
ATOM 846 C C . LEU A 1 105 ? 19.841 -20.573 1.768 1.00 92.06 105 LEU A C 1
ATOM 848 O O . LEU A 1 105 ? 19.968 -19.348 1.698 1.00 92.06 105 LEU A O 1
ATOM 852 N N . PHE A 1 106 ? 20.653 -21.423 1.148 1.00 94.31 106 PHE A N 1
ATOM 853 C CA . PHE A 1 106 ? 21.790 -21.054 0.320 1.00 94.31 106 PHE A CA 1
ATOM 854 C C . PHE A 1 106 ? 21.611 -21.634 -1.078 1.00 94.31 106 PHE A C 1
ATOM 856 O O . PHE A 1 106 ? 20.952 -22.657 -1.265 1.00 94.31 106 PHE A O 1
ATOM 863 N N . LYS A 1 107 ? 22.164 -20.942 -2.065 1.00 91.69 107 LYS A N 1
ATOM 864 C CA . LYS A 1 107 ? 22.305 -21.436 -3.431 1.00 91.69 107 LYS A CA 1
ATOM 865 C C . LYS A 1 107 ? 23.556 -22.315 -3.528 1.00 91.69 107 LYS A C 1
ATOM 867 O O . LYS A 1 107 ? 24.392 -22.315 -2.628 1.00 91.69 107 LYS A O 1
ATOM 872 N N . LEU A 1 108 ? 23.696 -23.030 -4.644 1.00 89.56 108 LEU A N 1
ATOM 873 C CA . LEU A 1 108 ? 24.870 -23.867 -4.925 1.00 89.56 108 LEU A CA 1
ATOM 874 C C . LEU A 1 108 ? 26.184 -23.064 -4.959 1.00 89.56 108 LEU A C 1
ATOM 876 O O . LEU A 1 108 ? 27.238 -23.606 -4.665 1.00 89.56 108 LEU A O 1
ATOM 880 N N . ASP A 1 109 ? 26.111 -21.764 -5.257 1.00 91.56 109 ASP A N 1
ATOM 881 C CA . ASP A 1 109 ? 27.242 -20.825 -5.263 1.00 91.56 109 ASP A CA 1
ATOM 882 C C . ASP A 1 109 ? 27.642 -20.313 -3.858 1.00 91.56 109 ASP A C 1
ATOM 884 O O . ASP A 1 109 ? 28.470 -19.411 -3.739 1.00 91.56 109 ASP A O 1
ATOM 888 N N . GLY A 1 110 ? 27.018 -20.827 -2.790 1.00 89.94 110 GLY A N 1
ATOM 889 C CA . GLY A 1 110 ? 27.256 -20.413 -1.403 1.00 89.94 110 GLY A CA 1
ATOM 890 C C . GLY A 1 110 ? 26.570 -19.105 -0.990 1.00 89.94 110 GLY A C 1
ATOM 891 O O . GLY A 1 110 ? 26.567 -18.757 0.195 1.00 89.94 110 GLY A O 1
ATOM 892 N N . ARG A 1 111 ? 25.932 -18.372 -1.913 1.00 90.50 111 ARG A N 1
ATOM 893 C CA . ARG A 1 111 ? 25.205 -17.134 -1.586 1.00 90.50 111 ARG A CA 1
ATOM 894 C C . ARG A 1 111 ? 23.864 -17.449 -0.935 1.00 90.50 111 ARG A C 1
ATOM 896 O O . ARG A 1 111 ? 23.241 -18.480 -1.189 1.00 90.50 111 ARG A O 1
ATOM 903 N N . ARG A 1 112 ? 23.354 -16.518 -0.122 1.00 90.00 112 ARG A N 1
ATOM 904 C CA . ARG A 1 112 ? 22.002 -16.637 0.445 1.00 90.00 112 ARG A CA 1
ATOM 905 C C . ARG A 1 112 ? 20.960 -16.664 -0.670 1.00 90.00 112 ARG A C 1
ATOM 907 O O . ARG A 1 112 ? 20.950 -15.821 -1.567 1.00 90.00 112 ARG A O 1
ATOM 914 N N . ASN A 1 113 ? 20.023 -17.595 -0.570 1.00 91.62 113 ASN A N 1
ATOM 915 C CA . ASN A 1 113 ? 18.901 -17.700 -1.490 1.00 91.62 113 ASN A CA 1
ATOM 916 C C . ASN A 1 113 ? 17.788 -16.719 -1.082 1.00 91.62 113 ASN A C 1
ATOM 918 O O . ASN A 1 113 ? 16.768 -17.126 -0.521 1.00 91.62 113 ASN A O 1
ATOM 922 N N . LEU A 1 114 ? 18.009 -15.407 -1.235 1.00 90.75 114 LEU A N 1
ATOM 923 C CA . LEU A 1 114 ? 17.043 -14.365 -0.832 1.00 90.75 114 LEU A CA 1
ATOM 924 C C . LEU A 1 114 ? 15.678 -14.587 -1.498 1.00 90.75 114 LEU A C 1
ATOM 926 O O . LEU A 1 114 ? 15.604 -15.107 -2.617 1.00 90.75 114 LEU A O 1
ATOM 930 N N . ILE A 1 115 ? 14.592 -14.280 -0.784 1.00 88.62 115 ILE A N 1
ATOM 931 C CA . ILE A 1 115 ? 13.250 -14.312 -1.375 1.00 88.62 115 ILE A CA 1
ATOM 932 C C . ILE A 1 115 ? 13.128 -13.040 -2.202 1.00 88.62 115 ILE A C 1
ATOM 934 O O . ILE A 1 115 ? 13.305 -11.951 -1.667 1.00 88.62 115 ILE A O 1
ATOM 938 N N . LYS A 1 116 ? 12.883 -13.182 -3.502 1.00 88.25 116 LYS A N 1
ATOM 939 C CA . LYS A 1 116 ? 12.637 -12.040 -4.374 1.00 88.25 116 LYS A CA 1
ATOM 940 C C . LYS A 1 116 ? 11.142 -11.895 -4.574 1.00 88.25 116 LYS A C 1
ATOM 942 O O . LYS A 1 116 ? 10.497 -12.862 -4.975 1.00 88.25 116 LYS A O 1
ATOM 947 N N . ILE A 1 117 ? 10.630 -10.713 -4.279 1.00 83.31 117 ILE A N 1
ATOM 948 C CA . ILE A 1 117 ? 9.271 -10.304 -4.611 1.00 83.31 117 ILE A CA 1
ATOM 949 C C . ILE A 1 117 ? 9.367 -9.243 -5.698 1.00 83.31 117 ILE A C 1
ATOM 951 O O . ILE A 1 117 ? 10.263 -8.402 -5.660 1.00 83.31 117 ILE A O 1
ATOM 955 N N . TRP A 1 118 ? 8.495 -9.340 -6.692 1.00 77.12 118 TRP A N 1
ATOM 956 C CA . TRP A 1 118 ? 8.414 -8.346 -7.751 1.00 77.12 118 TRP A CA 1
ATOM 957 C C . TRP A 1 118 ? 7.552 -7.184 -7.264 1.00 77.12 118 TRP A C 1
ATOM 959 O O . TRP A 1 118 ? 6.423 -7.416 -6.828 1.00 77.12 118 TRP A O 1
ATOM 969 N N . GLY A 1 119 ? 8.072 -5.956 -7.327 1.00 75.31 119 GLY A N 1
ATOM 970 C CA . GLY A 1 119 ? 7.398 -4.744 -6.837 1.00 75.31 119 GLY A CA 1
ATOM 971 C C . GLY A 1 119 ? 6.211 -4.264 -7.686 1.00 75.31 119 GLY A C 1
ATOM 972 O O . GLY A 1 119 ? 5.823 -3.104 -7.581 1.00 75.31 119 GLY A O 1
ATOM 973 N N . GLY A 1 120 ? 5.655 -5.121 -8.551 1.00 74.56 120 GLY A N 1
ATOM 974 C CA . GLY A 1 120 ? 4.517 -4.799 -9.419 1.00 74.56 120 GLY A CA 1
ATOM 975 C C . GLY A 1 120 ? 4.830 -3.811 -10.547 1.00 74.56 120 GLY A C 1
ATOM 976 O O . GLY A 1 120 ? 3.925 -3.130 -11.007 1.00 74.56 120 GLY A O 1
ATOM 977 N N . GLY A 1 121 ? 6.097 -3.683 -10.955 1.00 79.12 121 GLY A N 1
ATOM 978 C CA . GLY A 1 121 ? 6.507 -2.762 -12.023 1.00 79.12 121 GLY A CA 1
ATOM 979 C C . GLY A 1 121 ? 6.609 -1.294 -11.597 1.00 79.12 121 GLY A C 1
ATOM 980 O O . GLY A 1 121 ? 6.801 -0.425 -12.438 1.00 79.12 121 GLY A O 1
ATOM 981 N N . HIS A 1 122 ? 6.461 -0.986 -10.304 1.00 84.25 122 HIS A N 1
ATOM 982 C CA . HIS A 1 122 ? 6.394 0.390 -9.795 1.00 84.25 122 HIS A CA 1
ATOM 983 C C . HIS A 1 122 ? 7.637 1.233 -10.113 1.00 84.25 122 HIS A C 1
ATOM 985 O O . HIS A 1 122 ? 7.525 2.392 -10.508 1.00 84.25 122 HIS A O 1
ATOM 991 N N . VAL A 1 123 ? 8.834 0.653 -9.977 1.00 84.56 123 VAL A N 1
ATOM 992 C CA . VAL A 1 123 ? 10.096 1.338 -10.311 1.00 84.56 123 VAL A CA 1
ATOM 993 C C . VAL A 1 123 ? 10.171 1.620 -11.809 1.00 84.56 123 VAL A C 1
ATOM 995 O O . VAL A 1 123 ? 10.622 2.686 -12.228 1.00 84.56 123 VAL A O 1
ATOM 998 N N . GLU A 1 124 ? 9.716 0.675 -12.623 1.00 86.25 124 GLU A N 1
ATOM 999 C CA . GLU A 1 124 ? 9.668 0.806 -14.070 1.00 86.25 124 GLU A CA 1
ATOM 1000 C C . GLU A 1 124 ? 8.633 1.847 -14.511 1.00 86.25 124 GLU A C 1
ATOM 1002 O O . GLU A 1 124 ? 8.934 2.635 -15.407 1.00 86.25 124 GLU A O 1
ATOM 1007 N N . HIS A 1 125 ? 7.477 1.924 -13.844 1.00 84.50 125 HIS A N 1
ATOM 1008 C CA . HIS A 1 125 ? 6.466 2.965 -14.064 1.00 84.50 125 HIS A CA 1
ATOM 1009 C C . HIS A 1 125 ? 7.004 4.354 -13.697 1.00 84.50 125 HIS A C 1
ATOM 1011 O O . HIS A 1 125 ? 6.853 5.294 -14.477 1.00 84.50 125 HIS A O 1
ATOM 1017 N N . HIS A 1 126 ? 7.736 4.497 -12.585 1.00 85.06 126 HIS A N 1
ATOM 1018 C CA . HIS A 1 126 ? 8.446 5.748 -12.275 1.00 85.06 126 HIS A CA 1
ATOM 1019 C C . HIS A 1 126 ? 9.492 6.109 -13.331 1.00 85.06 126 HIS A C 1
ATOM 1021 O O . HIS A 1 126 ? 9.633 7.273 -13.696 1.00 85.06 126 HIS A O 1
ATOM 1027 N N . ALA A 1 127 ? 10.226 5.121 -13.843 1.00 87.81 127 ALA A N 1
ATOM 1028 C CA . ALA A 1 127 ? 11.208 5.354 -14.892 1.00 87.81 127 ALA A CA 1
ATOM 1029 C C . ALA A 1 127 ? 10.555 5.714 -16.238 1.00 87.81 127 ALA A C 1
ATOM 1031 O O . ALA A 1 127 ? 11.165 6.442 -17.024 1.00 87.81 127 ALA A O 1
ATOM 1032 N N . GLU A 1 128 ? 9.333 5.247 -16.499 1.00 86.19 128 GLU A N 1
ATOM 1033 C CA . GLU A 1 128 ? 8.546 5.588 -17.685 1.00 86.19 128 GLU A CA 1
ATOM 1034 C C . GLU A 1 128 ? 7.932 6.985 -17.621 1.00 86.19 128 GLU A C 1
ATOM 1036 O O . GLU A 1 128 ? 7.729 7.618 -18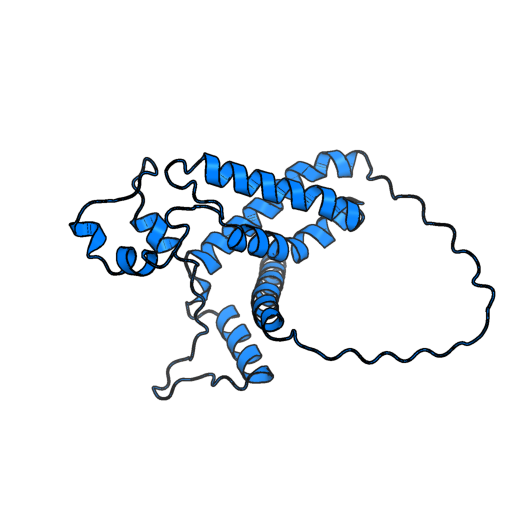.653 1.00 86.19 128 GLU A O 1
ATOM 1041 N N . THR A 1 129 ? 7.654 7.477 -16.427 1.00 85.69 129 THR A N 1
ATOM 1042 C CA . THR A 1 129 ? 6.878 8.697 -16.247 1.00 85.69 129 THR A CA 1
ATOM 1043 C C . THR A 1 129 ? 7.796 9.932 -16.216 1.00 85.69 129 THR A C 1
ATOM 1045 O O . THR A 1 129 ? 8.931 9.870 -15.733 1.00 85.69 129 THR A O 1
ATOM 1048 N N . TYR A 1 130 ? 7.361 11.046 -16.805 1.00 84.38 130 TYR A N 1
ATOM 1049 C CA . TYR A 1 130 ? 8.005 12.361 -16.673 1.00 84.38 130 TYR A CA 1
ATOM 1050 C C . TYR A 1 130 ? 7.524 13.091 -15.405 1.00 84.38 130 TYR A C 1
ATOM 1052 O O . TYR A 1 130 ? 6.589 12.648 -14.746 1.00 84.38 130 TYR A O 1
ATOM 1060 N N . ASP A 1 131 ? 8.130 14.234 -15.069 1.00 83.62 131 ASP A N 1
ATOM 1061 C CA . A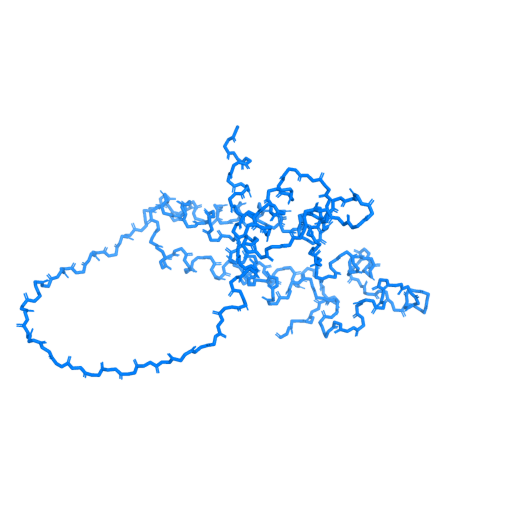SP A 1 131 ? 7.747 15.020 -13.881 1.00 83.62 131 ASP A CA 1
ATOM 1062 C C . ASP A 1 131 ? 6.293 15.535 -13.937 1.00 83.62 131 ASP A C 1
ATOM 1064 O O . ASP A 1 131 ? 5.681 15.788 -12.903 1.00 83.62 131 ASP A O 1
ATOM 1068 N N . ASP A 1 132 ? 5.722 15.665 -15.140 1.00 82.88 132 ASP A N 1
ATOM 1069 C CA . ASP A 1 132 ? 4.321 16.038 -15.386 1.00 82.88 132 ASP A CA 1
ATOM 1070 C C . ASP A 1 132 ? 3.357 14.836 -15.402 1.00 82.88 132 ASP A C 1
ATOM 1072 O O . ASP A 1 132 ? 2.192 14.956 -15.785 1.00 82.88 132 ASP A O 1
ATOM 1076 N N . MET A 1 133 ? 3.843 13.666 -14.994 1.00 78.19 133 MET A N 1
ATOM 1077 C CA . MET A 1 133 ? 3.121 12.399 -14.962 1.00 78.19 133 MET A CA 1
ATOM 1078 C C . MET A 1 133 ? 2.797 11.782 -16.329 1.00 78.19 133 MET A C 1
ATOM 1080 O O . MET A 1 133 ? 2.105 10.763 -16.387 1.00 78.19 133 MET A O 1
ATOM 1084 N N . SER A 1 134 ? 3.302 12.341 -17.435 1.00 83.06 134 SER A N 1
ATOM 1085 C CA . SER A 1 134 ? 3.114 11.770 -18.774 1.00 83.06 134 SER A CA 1
ATOM 1086 C C . SER A 1 134 ? 4.043 10.580 -19.046 1.00 83.06 134 SER A C 1
ATOM 1088 O O . SER A 1 134 ? 5.161 10.504 -18.539 1.00 83.06 134 SER A O 1
ATOM 1090 N N . LEU A 1 135 ? 3.578 9.615 -19.849 1.00 84.75 135 LEU A N 1
ATOM 1091 C CA . LEU A 1 135 ? 4.348 8.410 -20.185 1.00 84.75 135 LEU A CA 1
ATOM 1092 C C . LEU A 1 135 ? 5.353 8.679 -21.315 1.00 84.75 135 LEU A C 1
ATOM 1094 O O . LEU A 1 135 ? 4.995 9.226 -22.364 1.00 84.75 135 LEU A O 1
ATOM 1098 N N . LYS A 1 136 ? 6.588 8.195 -21.155 1.00 87.06 136 LYS A N 1
ATOM 1099 C CA . LYS A 1 136 ? 7.612 8.159 -22.209 1.00 87.06 136 LYS A CA 1
ATOM 1100 C C . LYS A 1 136 ? 7.172 7.249 -23.350 1.00 87.06 136 LYS A C 1
ATOM 1102 O O . LYS A 1 136 ? 6.975 6.048 -23.181 1.00 87.06 136 LYS A O 1
ATOM 1107 N N . LYS A 1 137 ? 7.065 7.815 -24.551 1.00 84.19 137 LYS A N 1
ATOM 1108 C CA . LYS A 1 137 ? 6.693 7.084 -25.780 1.00 84.19 137 LYS A CA 1
ATOM 1109 C C . LYS A 1 137 ? 7.816 7.033 -26.810 1.00 84.19 137 LYS A C 1
ATOM 1111 O O . LYS A 1 137 ? 7.636 6.478 -27.892 1.00 84.19 137 LYS A O 1
ATOM 1116 N N . ASP A 1 138 ? 8.969 7.617 -26.504 1.00 90.06 138 ASP A N 1
ATOM 1117 C CA . ASP A 1 138 ? 10.044 7.735 -27.473 1.00 90.06 138 ASP A CA 1
ATOM 1118 C C . ASP A 1 138 ? 10.681 6.362 -27.798 1.00 90.06 138 ASP A C 1
ATOM 1120 O O . ASP A 1 138 ? 10.803 5.488 -26.929 1.00 90.06 138 ASP A O 1
ATOM 1124 N N . PRO A 1 139 ? 11.142 6.144 -29.045 1.00 91.75 139 PRO A N 1
ATOM 1125 C CA . PRO A 1 139 ? 11.739 4.870 -29.452 1.00 91.75 139 PRO A CA 1
ATOM 1126 C C . PRO A 1 139 ? 13.011 4.492 -28.683 1.00 91.75 139 PRO A C 1
ATOM 1128 O O . PRO A 1 139 ? 13.450 3.340 -28.729 1.00 91.75 139 PRO A O 1
ATOM 1131 N N . ARG A 1 140 ? 13.674 5.444 -28.013 1.00 92.50 140 ARG A N 1
ATOM 1132 C CA . ARG A 1 140 ? 14.853 5.154 -27.191 1.00 92.50 140 ARG A CA 1
ATOM 1133 C C . ARG A 1 140 ? 14.425 4.527 -25.863 1.00 92.50 140 ARG A C 1
ATOM 1135 O O . ARG A 1 140 ? 14.983 3.487 -25.518 1.00 92.50 140 ARG A O 1
ATOM 1142 N N . TRP A 1 141 ? 13.425 5.080 -25.179 1.00 89.81 141 TRP A N 1
ATOM 1143 C CA . TRP A 1 141 ? 12.832 4.493 -23.975 1.00 89.81 141 TRP A CA 1
ATOM 1144 C C . TRP A 1 141 ? 12.250 3.104 -24.242 1.00 89.81 141 TRP A C 1
ATOM 1146 O O . TRP A 1 141 ? 12.576 2.159 -23.520 1.00 89.81 141 TRP A O 1
ATOM 1156 N N . ARG A 1 142 ? 11.477 2.948 -25.327 1.00 90.00 142 ARG A N 1
ATOM 1157 C CA . ARG A 1 142 ? 10.826 1.678 -25.709 1.00 90.00 142 ARG A CA 1
ATOM 1158 C C . ARG A 1 142 ? 11.797 0.510 -25.926 1.00 90.00 142 ARG A C 1
ATOM 1160 O O . ARG A 1 142 ? 11.389 -0.639 -25.827 1.00 90.00 142 ARG A O 1
ATOM 1167 N N . ARG A 1 143 ? 13.080 0.780 -26.194 1.00 92.00 143 ARG A N 1
ATOM 1168 C CA . ARG A 1 143 ? 14.135 -0.246 -26.331 1.00 92.00 143 ARG A CA 1
ATOM 1169 C C . ARG A 1 143 ? 14.757 -0.675 -24.997 1.00 92.00 143 ARG A C 1
ATOM 1171 O O . ARG A 1 143 ? 15.592 -1.577 -24.977 1.00 92.00 143 ARG A O 1
ATOM 1178 N N . SER A 1 144 ? 14.412 -0.018 -23.891 1.00 91.81 144 SER A N 1
ATOM 1179 C CA . SER A 1 144 ? 14.953 -0.340 -22.572 1.00 91.81 144 SER A CA 1
ATOM 1180 C C . SER A 1 144 ? 14.319 -1.607 -21.991 1.00 91.81 144 SER A C 1
ATOM 1182 O O . SER A 1 144 ? 13.170 -1.942 -22.270 1.00 91.81 144 SER A O 1
ATOM 1184 N N . LYS A 1 145 ? 15.064 -2.300 -21.120 1.00 90.19 145 LYS A N 1
ATOM 1185 C CA . LYS A 1 145 ? 14.545 -3.473 -20.399 1.00 90.19 145 LYS A CA 1
ATOM 1186 C C . LYS A 1 145 ? 13.360 -3.124 -19.493 1.00 90.19 145 LYS A C 1
ATOM 1188 O O . LYS A 1 145 ? 12.460 -3.940 -19.375 1.00 90.19 145 LYS A O 1
ATOM 1193 N N . ALA A 1 146 ? 13.363 -1.927 -18.902 1.00 87.50 146 ALA A N 1
ATOM 1194 C CA . ALA A 1 146 ? 12.277 -1.435 -18.057 1.00 87.50 146 ALA A CA 1
ATOM 1195 C C . ALA A 1 146 ? 10.995 -1.200 -18.869 1.00 87.50 146 ALA A C 1
ATOM 1197 O O . ALA A 1 146 ? 9.916 -1.613 -18.464 1.00 87.50 146 ALA A O 1
ATOM 1198 N N . ALA A 1 147 ? 11.108 -0.613 -20.065 1.00 88.81 147 ALA A N 1
ATOM 1199 C CA . ALA A 1 147 ? 9.951 -0.462 -20.940 1.00 88.81 147 ALA A CA 1
ATOM 1200 C C . ALA A 1 147 ? 9.397 -1.819 -21.402 1.00 88.81 147 ALA A C 1
ATOM 1202 O O . ALA A 1 147 ? 8.178 -1.968 -21.466 1.00 88.81 147 ALA A O 1
ATOM 1203 N N . ALA A 1 148 ? 10.276 -2.786 -21.692 1.00 88.88 148 ALA A N 1
ATOM 1204 C CA . ALA A 1 148 ? 9.893 -4.129 -22.121 1.00 88.88 148 ALA A CA 1
ATOM 1205 C C . ALA A 1 148 ? 9.234 -4.951 -20.999 1.00 88.88 148 ALA A C 1
ATOM 1207 O O . ALA A 1 148 ? 8.297 -5.699 -21.262 1.00 88.88 148 ALA A O 1
ATOM 1208 N N . SER A 1 149 ? 9.667 -4.803 -19.740 1.00 86.75 149 SER A N 1
ATOM 1209 C CA . SER A 1 149 ? 9.031 -5.492 -18.605 1.00 86.75 149 SER A CA 1
ATOM 1210 C C . SER A 1 149 ? 7.612 -5.002 -18.312 1.00 86.75 149 SER A C 1
ATOM 1212 O O . SER A 1 149 ? 6.863 -5.698 -17.635 1.00 86.75 149 SER A O 1
ATOM 1214 N N . LEU A 1 150 ? 7.241 -3.832 -18.834 1.00 85.25 150 LEU A N 1
ATOM 1215 C CA . LEU A 1 150 ? 5.898 -3.265 -18.743 1.00 85.25 150 LEU A CA 1
ATOM 1216 C C . LEU A 1 150 ? 5.014 -3.595 -19.959 1.00 85.25 150 LEU A C 1
ATOM 1218 O O . LEU A 1 150 ? 3.853 -3.205 -19.985 1.00 85.25 150 LEU A O 1
ATOM 1222 N N . ASP A 1 151 ? 5.526 -4.266 -20.998 1.00 85.94 151 ASP A N 1
ATOM 1223 C CA . ASP A 1 151 ? 4.745 -4.542 -22.220 1.00 85.94 151 ASP A CA 1
ATOM 1224 C C . ASP A 1 151 ? 3.629 -5.570 -21.997 1.00 85.94 151 ASP A C 1
ATOM 1226 O O . ASP A 1 151 ? 2.613 -5.539 -22.687 1.00 85.94 151 ASP A O 1
ATOM 1230 N N . SER A 1 152 ? 3.803 -6.472 -21.029 1.00 81.62 152 SER A N 1
ATOM 1231 C CA . SER A 1 152 ? 2.781 -7.448 -20.637 1.00 81.62 152 SER A CA 1
ATOM 1232 C C . SER A 1 152 ? 1.772 -6.906 -19.621 1.00 81.62 152 SER A C 1
ATOM 1234 O O . SER A 1 152 ? 0.834 -7.619 -19.269 1.00 81.62 152 SER A O 1
ATOM 1236 N N . ASP A 1 153 ? 1.980 -5.692 -19.104 1.00 78.94 153 ASP A N 1
ATOM 1237 C CA . ASP A 1 153 ? 1.083 -5.068 -18.136 1.00 78.94 153 ASP A CA 1
ATOM 1238 C C . ASP A 1 153 ? -0.098 -4.417 -18.870 1.00 78.94 153 ASP A C 1
ATOM 1240 O O . ASP A 1 153 ? 0.040 -3.375 -19.512 1.00 78.94 153 ASP A O 1
ATOM 1244 N N . LEU A 1 154 ? -1.272 -5.049 -18.777 1.00 75.50 154 LEU A N 1
ATOM 1245 C CA . LEU A 1 154 ? -2.523 -4.553 -19.368 1.00 75.50 154 LEU A CA 1
ATOM 1246 C C . LEU A 1 154 ? -2.911 -3.165 -18.844 1.00 75.50 154 LEU A C 1
ATOM 1248 O O . LEU A 1 154 ? -3.606 -2.424 -19.536 1.00 75.50 154 LEU A O 1
ATOM 1252 N N . PHE A 1 155 ? -2.452 -2.823 -17.642 1.00 74.25 155 PHE A N 1
ATOM 1253 C CA . PHE A 1 155 ? -2.772 -1.585 -16.941 1.00 74.25 155 PHE A CA 1
ATOM 1254 C C . PHE A 1 155 ? -1.535 -0.703 -16.804 1.00 74.25 155 PHE A C 1
ATOM 1256 O O . PHE A 1 155 ? -1.409 0.060 -15.846 1.00 74.25 155 PHE A O 1
ATOM 1263 N N . ARG A 1 156 ? -0.609 -0.806 -17.768 1.00 81.06 156 ARG A N 1
ATOM 1264 C CA . ARG A 1 156 ? 0.619 -0.018 -17.797 1.00 81.06 156 ARG A CA 1
ATOM 1265 C C . ARG A 1 156 ? 0.330 1.468 -17.640 1.00 81.06 156 ARG A C 1
ATOM 1267 O O . ARG A 1 156 ? -0.531 2.016 -18.325 1.00 81.06 156 ARG A O 1
ATOM 1274 N N . GLY A 1 157 ? 1.110 2.111 -16.777 1.00 73.44 157 GLY A N 1
ATOM 1275 C CA . GLY A 1 157 ? 0.802 3.445 -16.320 1.00 73.44 157 GLY A CA 1
ATOM 1276 C C . GLY A 1 157 ? -0.495 3.403 -15.532 1.00 73.44 157 GLY A C 1
ATOM 1277 O O . GLY A 1 157 ? -1.455 4.024 -15.927 1.00 73.44 157 GLY A O 1
ATOM 1278 N N . THR A 1 158 ? -0.580 2.639 -14.452 1.00 77.31 158 THR A N 1
ATOM 1279 C CA . THR A 1 158 ? -1.654 2.801 -13.465 1.00 77.31 158 THR A CA 1
ATOM 1280 C C . THR A 1 158 ? -0.991 2.893 -12.118 1.00 77.31 158 THR A C 1
ATOM 1282 O O . THR A 1 158 ? -0.289 1.970 -11.711 1.00 77.31 158 THR A O 1
ATOM 1285 N N . ALA A 1 159 ? -1.184 4.018 -11.431 1.00 73.25 159 ALA A N 1
ATOM 1286 C CA . ALA A 1 159 ? -0.520 4.258 -10.154 1.00 73.25 159 ALA A CA 1
ATOM 1287 C C . ALA A 1 159 ? -1.026 3.296 -9.070 1.00 73.25 159 ALA A C 1
ATOM 1289 O O . ALA A 1 159 ? -0.252 2.819 -8.239 1.00 73.25 159 ALA A O 1
ATOM 1290 N N . PHE A 1 160 ? -2.330 2.996 -9.087 1.00 79.19 160 PHE A N 1
ATOM 1291 C CA . PHE A 1 160 ? -2.980 2.230 -8.031 1.00 79.19 160 PHE A CA 1
ATOM 1292 C C . PHE A 1 160 ? -3.981 1.210 -8.598 1.00 79.19 160 PHE A C 1
ATOM 1294 O O . PHE A 1 160 ? -5.153 1.514 -8.820 1.00 79.19 160 PHE A O 1
ATOM 1301 N N . THR A 1 161 ? -3.509 -0.016 -8.852 1.00 79.94 161 THR A N 1
ATOM 1302 C CA . THR A 1 161 ? -4.326 -1.129 -9.376 1.00 79.94 161 THR A CA 1
ATOM 1303 C C . THR A 1 161 ? -5.185 -1.779 -8.285 1.00 79.94 161 THR A C 1
ATOM 1305 O O . THR A 1 161 ? -4.870 -1.679 -7.098 1.00 79.94 161 THR A O 1
ATOM 1308 N N . TRP A 1 162 ? -6.223 -2.547 -8.653 1.00 81.62 162 TRP A N 1
ATOM 1309 C CA . TRP A 1 162 ? -7.015 -3.321 -7.676 1.00 81.62 162 TRP A CA 1
ATOM 1310 C C . TRP A 1 162 ? -6.188 -4.309 -6.863 1.00 81.62 162 TRP A C 1
ATOM 1312 O O . TRP A 1 162 ? -6.489 -4.546 -5.692 1.00 81.62 162 TRP A O 1
ATOM 1322 N N . GLN A 1 163 ? -5.140 -4.876 -7.462 1.00 80.81 163 GLN A N 1
ATOM 1323 C CA . GLN A 1 163 ? -4.225 -5.753 -6.746 1.00 80.81 163 GLN A CA 1
ATOM 1324 C C . GLN A 1 163 ? -3.497 -4.983 -5.640 1.00 80.81 163 GLN A C 1
ATOM 1326 O O . GLN A 1 163 ? -3.449 -5.463 -4.506 1.00 80.81 163 GLN A O 1
ATOM 1331 N N . THR A 1 164 ? -2.987 -3.784 -5.938 1.00 80.69 164 THR A N 1
ATOM 1332 C CA . THR A 1 164 ? -2.363 -2.902 -4.941 1.00 80.69 164 THR A CA 1
ATOM 1333 C C . THR A 1 164 ? -3.372 -2.466 -3.881 1.00 80.69 164 THR A C 1
ATOM 1335 O O . THR A 1 164 ? -3.077 -2.590 -2.692 1.00 80.69 164 THR A O 1
ATOM 1338 N N . THR A 1 165 ? -4.593 -2.076 -4.269 1.00 87.38 165 THR A N 1
ATOM 1339 C CA . THR A 1 165 ? -5.673 -1.739 -3.325 1.00 87.38 165 THR A CA 1
ATOM 1340 C C . THR A 1 165 ? -5.973 -2.888 -2.373 1.00 87.38 165 THR A C 1
ATOM 1342 O O . THR A 1 165 ? -6.023 -2.692 -1.157 1.00 87.38 165 THR A O 1
ATOM 1345 N N . GLY A 1 166 ? -6.152 -4.099 -2.902 1.00 88.12 166 GLY A N 1
ATOM 1346 C CA . GLY A 1 166 ? -6.447 -5.287 -2.105 1.00 88.12 166 GLY A CA 1
ATOM 1347 C C . GLY A 1 166 ? -5.298 -5.646 -1.167 1.00 88.12 166 GLY A C 1
ATOM 1348 O O . GLY A 1 166 ? -5.517 -5.872 0.024 1.00 88.12 166 GLY A O 1
ATOM 1349 N N . LEU A 1 167 ? -4.065 -5.628 -1.679 1.00 86.38 167 LEU A N 1
ATOM 1350 C CA . LEU A 1 167 ? -2.860 -5.888 -0.897 1.00 86.38 167 LEU A CA 1
ATOM 1351 C C . LEU A 1 167 ? -2.715 -4.875 0.244 1.00 86.38 167 LEU A C 1
ATOM 1353 O O . LEU A 1 167 ? -2.597 -5.291 1.394 1.00 86.38 167 LEU A O 1
ATOM 1357 N N . MET A 1 168 ? -2.820 -3.574 -0.033 1.00 89.50 168 MET A N 1
ATOM 1358 C CA . MET A 1 168 ? -2.756 -2.538 1.002 1.00 89.50 168 MET A CA 1
ATOM 1359 C C . MET A 1 168 ? -3.902 -2.654 2.012 1.00 89.50 168 MET A C 1
ATOM 1361 O O . MET A 1 168 ? -3.666 -2.533 3.211 1.00 89.50 168 MET A O 1
ATOM 1365 N N . THR A 1 169 ? -5.119 -2.977 1.566 1.00 92.62 169 THR A N 1
ATOM 1366 C CA . THR A 1 169 ? -6.268 -3.183 2.464 1.00 92.62 169 THR A CA 1
ATOM 1367 C C . THR A 1 169 ? -5.995 -4.315 3.456 1.00 92.62 169 THR A C 1
ATOM 1369 O O . THR A 1 169 ? -6.166 -4.138 4.662 1.00 92.62 169 THR A O 1
ATOM 1372 N N . VAL A 1 170 ? -5.518 -5.469 2.973 1.00 91.56 170 VAL A N 1
ATOM 1373 C CA . VAL A 1 170 ? -5.174 -6.616 3.831 1.00 91.56 170 VAL A CA 1
ATOM 1374 C C . VAL A 1 170 ? -4.023 -6.269 4.774 1.00 91.56 170 VAL A C 1
ATOM 1376 O O . VAL A 1 170 ? -4.064 -6.618 5.953 1.00 91.56 170 VAL A O 1
ATOM 1379 N N . GLN A 1 171 ? -3.017 -5.548 4.282 1.00 89.62 171 GLN A N 1
ATOM 1380 C CA . GLN A 1 171 ? -1.867 -5.100 5.070 1.00 89.62 171 GLN A CA 1
ATOM 1381 C C . GLN A 1 171 ? -2.225 -4.112 6.177 1.00 89.62 171 GLN A C 1
ATOM 1383 O O . GLN A 1 171 ? -1.541 -4.082 7.200 1.00 89.62 171 GLN A O 1
ATOM 1388 N N . MET A 1 172 ? -3.298 -3.341 6.004 1.00 93.44 172 MET A N 1
ATOM 1389 C CA . MET A 1 172 ? -3.785 -2.413 7.016 1.00 93.44 172 MET A CA 1
ATOM 1390 C C . MET A 1 172 ? -4.548 -3.099 8.150 1.00 93.44 172 MET A C 1
ATOM 1392 O O . MET A 1 172 ? -4.605 -2.541 9.244 1.00 93.44 172 MET A O 1
ATOM 1396 N N . LEU A 1 173 ? -5.118 -4.293 7.955 1.00 93.62 173 LEU A N 1
ATOM 1397 C CA . LEU A 1 173 ? -5.916 -4.969 8.991 1.00 93.62 173 LEU A CA 1
ATOM 1398 C C . LEU A 1 173 ? -5.164 -5.192 10.321 1.00 93.62 173 LEU A C 1
ATOM 1400 O O . LEU A 1 173 ? -5.741 -4.889 11.367 1.00 93.62 173 LEU A O 1
ATOM 1404 N N . PRO A 1 174 ? -3.895 -5.651 10.343 1.00 92.19 174 PRO A N 1
ATOM 1405 C CA . PRO A 1 174 ? -3.170 -5.922 11.584 1.00 92.19 174 PRO A CA 1
ATOM 1406 C C . PRO A 1 174 ? -2.915 -4.684 12.448 1.00 92.19 174 PRO A C 1
ATOM 1408 O O . PRO A 1 174 ? -2.751 -4.824 13.657 1.00 92.19 174 PRO A O 1
ATOM 1411 N N . SER A 1 175 ? -2.869 -3.487 11.856 1.00 92.75 175 SER A N 1
ATOM 1412 C CA . SER A 1 175 ? -2.716 -2.223 12.588 1.00 92.75 175 SER A CA 1
ATOM 1413 C C . SER A 1 175 ? -4.059 -1.536 12.835 1.00 92.75 175 SER A C 1
ATOM 1415 O O . SER A 1 175 ? -4.312 -1.051 13.935 1.00 92.75 175 SER A O 1
ATOM 1417 N N . THR A 1 176 ? -4.949 -1.542 11.845 1.00 94.56 176 THR A N 1
ATOM 1418 C CA . THR A 1 176 ? -6.231 -0.831 11.896 1.00 94.56 176 THR A CA 1
ATOM 1419 C C . THR A 1 176 ? -7.197 -1.483 12.869 1.00 94.56 176 THR A C 1
ATOM 1421 O O . THR A 1 176 ? -7.793 -0.774 13.672 1.00 94.56 176 THR A O 1
ATOM 1424 N N . LEU A 1 177 ? -7.317 -2.816 12.868 1.00 94.81 177 LEU A N 1
ATOM 1425 C CA . LEU A 1 177 ? -8.226 -3.521 13.777 1.00 94.81 177 LEU A CA 1
ATOM 1426 C C . LEU A 1 177 ? -7.938 -3.221 15.259 1.00 94.81 177 LEU A C 1
ATOM 1428 O O . LEU A 1 177 ? -8.845 -2.730 15.928 1.00 94.81 177 LEU A O 1
ATOM 1432 N N . PRO A 1 178 ? -6.719 -3.436 15.798 1.00 95.00 178 PRO A N 1
ATOM 1433 C CA . PRO A 1 178 ? -6.472 -3.169 17.213 1.00 95.00 178 PRO A CA 1
ATOM 1434 C C . PRO A 1 178 ? -6.601 -1.683 17.565 1.00 95.00 178 PRO A C 1
ATOM 1436 O O . PRO A 1 178 ? -7.136 -1.361 18.622 1.00 95.00 178 PRO A O 1
ATOM 1439 N N . VAL A 1 179 ? -6.168 -0.767 16.693 1.00 95.88 179 VAL A N 1
ATOM 1440 C CA . VAL A 1 179 ? -6.265 0.676 16.967 1.00 95.88 179 VAL A CA 1
ATOM 1441 C C . VAL A 1 179 ? -7.722 1.144 16.984 1.00 95.88 179 VAL A C 1
ATOM 1443 O O . VAL A 1 179 ? -8.125 1.860 17.896 1.00 95.88 179 VAL A O 1
ATOM 1446 N N . PHE A 1 180 ? -8.543 0.708 16.030 1.00 94.50 180 PHE A N 1
ATOM 1447 C CA . PHE A 1 180 ? -9.957 1.077 15.999 1.00 94.50 180 PHE A CA 1
ATOM 1448 C C . PHE A 1 180 ? -10.756 0.412 17.124 1.00 94.50 180 PHE A C 1
ATOM 1450 O O . PHE A 1 180 ? -11.643 1.051 17.687 1.00 94.50 180 PHE A O 1
ATOM 1457 N N . MET A 1 181 ? -10.397 -0.810 17.529 1.00 93.81 181 MET A N 1
ATOM 1458 C CA . MET A 1 181 ? -10.952 -1.424 18.740 1.00 93.81 181 MET A CA 1
ATOM 1459 C C . MET A 1 181 ? -10.670 -0.576 19.988 1.00 93.81 181 MET A C 1
ATOM 1461 O O . MET A 1 181 ? -11.566 -0.399 20.811 1.00 93.81 181 MET A O 1
ATOM 1465 N N . LEU A 1 182 ? -9.470 0.008 20.114 1.00 94.19 182 LEU A N 1
ATOM 1466 C CA . LEU A 1 182 ? -9.146 0.937 21.209 1.00 94.19 182 LEU A CA 1
ATOM 1467 C C . LEU A 1 182 ? -9.953 2.243 21.147 1.00 94.19 182 LEU A C 1
ATOM 1469 O O . LEU A 1 182 ? -10.239 2.831 22.186 1.00 94.19 182 LEU A O 1
ATOM 1473 N N . LEU A 1 183 ? -10.363 2.672 19.952 1.00 92.25 183 LEU A N 1
ATOM 1474 C CA . LEU A 1 183 ? -11.272 3.808 19.755 1.00 92.25 183 LEU A CA 1
ATOM 1475 C C . LEU A 1 183 ? -12.754 3.450 19.979 1.00 92.25 183 LEU A C 1
ATOM 1477 O O . LEU A 1 183 ? -13.623 4.307 19.815 1.00 92.25 183 LEU A O 1
ATOM 1481 N N . GLY A 1 184 ? -13.054 2.203 20.357 1.00 91.50 184 GLY A N 1
ATOM 1482 C CA . GLY A 1 184 ? -14.409 1.726 20.632 1.00 91.50 184 GLY A CA 1
ATOM 1483 C C . GLY A 1 184 ? -15.178 1.244 19.401 1.00 91.50 184 GLY A C 1
ATOM 1484 O O . GLY A 1 184 ? -16.389 1.054 19.485 1.00 91.50 184 GLY A O 1
ATOM 1485 N N . PHE A 1 185 ? -14.510 1.046 18.262 1.00 92.62 185 PHE A N 1
ATOM 1486 C CA . PHE A 1 185 ? -15.141 0.493 17.066 1.00 92.62 185 PHE A CA 1
ATOM 1487 C C . PHE A 1 185 ? -15.206 -1.034 17.145 1.00 92.62 185 PHE A C 1
ATOM 1489 O O . PHE A 1 185 ? -14.230 -1.717 17.460 1.00 92.62 185 PHE A O 1
ATOM 1496 N N . SER A 1 186 ? -16.358 -1.580 16.774 1.00 93.62 186 SER A N 1
ATOM 1497 C CA . SER A 1 186 ? -16.507 -2.995 16.439 1.00 93.62 186 SER A CA 1
ATOM 1498 C C . SER A 1 186 ? -15.846 -3.317 15.097 1.00 93.62 186 SER A C 1
ATOM 1500 O O . SER A 1 186 ? -15.680 -2.445 14.247 1.00 93.62 186 SER A O 1
ATOM 1502 N N . PHE A 1 187 ? -15.562 -4.599 14.858 1.00 92.94 187 PHE A N 1
ATOM 1503 C CA . PHE A 1 187 ? -14.987 -5.082 13.598 1.00 92.94 187 PHE A CA 1
ATOM 1504 C C . PHE A 1 187 ? -15.738 -4.574 12.354 1.00 92.94 187 PHE A C 1
ATOM 1506 O O . PHE A 1 187 ? -15.118 -4.085 11.414 1.00 92.94 187 PHE A O 1
ATOM 1513 N N . MET A 1 188 ? -17.076 -4.626 12.367 1.00 94.94 188 MET A N 1
ATOM 1514 C CA . MET A 1 188 ? -17.885 -4.173 11.229 1.00 94.94 188 MET A CA 1
ATOM 1515 C C . MET A 1 188 ? -17.834 -2.655 11.045 1.00 94.94 188 MET A C 1
ATOM 1517 O O . MET A 1 188 ? -17.762 -2.190 9.912 1.00 94.94 188 MET A O 1
ATOM 1521 N N . GLN A 1 189 ? -17.804 -1.880 12.134 1.00 93.31 189 GLN A N 1
ATOM 1522 C CA . GLN A 1 189 ? -17.616 -0.429 12.044 1.00 93.31 189 GLN A CA 1
ATOM 1523 C C . GLN A 1 189 ? -16.210 -0.087 11.527 1.00 93.31 189 GLN A C 1
ATOM 1525 O O . GLN A 1 189 ? -16.068 0.822 10.716 1.00 93.31 189 GLN A O 1
ATOM 1530 N N . THR A 1 190 ? -15.175 -0.832 11.930 1.00 95.44 190 THR A N 1
ATOM 1531 C CA . THR A 1 190 ? -13.820 -0.658 11.388 1.00 95.44 190 THR A CA 1
ATOM 1532 C C . THR A 1 190 ? -13.780 -0.929 9.888 1.00 95.44 190 THR A C 1
ATOM 1534 O O . THR A 1 190 ? -13.217 -0.122 9.155 1.00 95.44 190 THR A O 1
ATOM 1537 N N . LEU A 1 191 ? -14.403 -2.011 9.404 1.00 95.19 191 LEU A N 1
ATOM 1538 C CA . LEU A 1 191 ? -14.486 -2.283 7.963 1.00 95.19 191 LEU A CA 1
ATOM 1539 C C . LEU A 1 191 ? -15.277 -1.203 7.212 1.00 95.19 191 LEU A C 1
ATOM 1541 O O . LEU A 1 191 ? -14.870 -0.807 6.121 1.00 95.19 191 LEU A O 1
ATOM 1545 N N . ALA A 1 192 ? -16.356 -0.689 7.810 1.00 93.94 192 ALA A N 1
ATOM 1546 C CA . ALA A 1 192 ? -17.159 0.391 7.238 1.00 93.94 192 ALA A CA 1
ATOM 1547 C C . ALA A 1 192 ? -16.395 1.721 7.113 1.00 93.94 192 ALA A C 1
ATOM 1549 O O . ALA A 1 192 ? -16.772 2.559 6.303 1.00 93.94 192 ALA A O 1
ATOM 1550 N N . VAL A 1 193 ? -15.319 1.913 7.882 1.00 94.06 193 VAL A N 1
ATOM 1551 C CA . VAL A 1 193 ? -14.419 3.069 7.758 1.00 94.06 193 VAL A CA 1
ATOM 1552 C C . VAL A 1 193 ? -13.243 2.759 6.826 1.00 94.06 193 VAL A C 1
ATOM 1554 O O . VAL A 1 193 ? -12.922 3.551 5.941 1.00 94.06 193 VAL A O 1
ATOM 1557 N N . LEU A 1 194 ? -12.615 1.593 6.994 1.00 95.19 194 LEU A N 1
ATOM 1558 C CA . LEU A 1 194 ? -11.420 1.195 6.252 1.00 95.19 194 LEU A CA 1
ATOM 1559 C C . LEU A 1 194 ? -11.691 1.023 4.755 1.00 95.19 194 LEU A C 1
ATOM 1561 O O . LEU A 1 194 ? -10.936 1.560 3.951 1.00 95.19 194 LEU A O 1
ATOM 1565 N N . LEU A 1 195 ? -12.737 0.280 4.369 1.00 95.12 195 LEU A N 1
ATOM 1566 C CA . LEU A 1 195 ? -12.965 -0.051 2.958 1.00 95.12 195 LEU A CA 1
ATOM 1567 C C . LEU A 1 195 ? -13.271 1.198 2.114 1.00 95.12 195 LEU A C 1
ATOM 1569 O O . LEU A 1 195 ? -12.595 1.385 1.102 1.00 95.12 195 LEU A O 1
ATOM 1573 N N . PRO A 1 196 ? -14.188 2.105 2.514 1.00 94.44 196 PRO A N 1
ATOM 1574 C CA . PRO A 1 196 ? -14.384 3.351 1.777 1.00 94.44 196 PRO A CA 1
ATOM 1575 C C . PRO A 1 196 ? -13.140 4.241 1.795 1.00 94.44 196 PRO A C 1
ATOM 1577 O O . PRO A 1 196 ? -12.806 4.828 0.771 1.00 94.44 196 PRO A O 1
ATOM 1580 N N . GLY A 1 197 ? -12.415 4.303 2.919 1.00 94.12 197 GLY A N 1
ATOM 1581 C CA . GLY A 1 197 ? -11.162 5.055 3.005 1.00 94.12 197 GLY A CA 1
ATOM 1582 C C . GLY A 1 197 ? -10.107 4.565 2.010 1.00 94.12 197 GLY A C 1
ATOM 1583 O O . GLY A 1 197 ? -9.485 5.378 1.332 1.00 94.12 197 GLY A O 1
ATOM 1584 N N . MET A 1 198 ? -9.953 3.246 1.862 1.00 93.69 198 MET A N 1
ATOM 1585 C CA . MET A 1 198 ? -9.049 2.641 0.877 1.00 93.69 198 MET A CA 1
ATOM 1586 C C . MET A 1 198 ? -9.459 2.951 -0.562 1.00 93.69 198 MET A C 1
ATOM 1588 O O . MET A 1 198 ? -8.596 3.210 -1.397 1.00 93.69 198 MET A O 1
ATOM 1592 N N . LEU A 1 199 ? -10.762 2.956 -0.857 1.00 91.94 199 LEU A N 1
ATOM 1593 C CA . LEU A 1 199 ? -11.262 3.329 -2.181 1.00 91.94 199 LEU A CA 1
ATOM 1594 C C . LEU A 1 199 ? -11.002 4.806 -2.482 1.00 91.94 199 LEU A C 1
ATOM 1596 O O . LEU A 1 199 ? -10.500 5.122 -3.555 1.00 91.94 199 LEU A O 1
ATOM 1600 N N . VAL A 1 200 ? -11.280 5.705 -1.534 1.00 92.12 200 VAL A N 1
ATOM 1601 C CA . VAL A 1 200 ? -10.977 7.138 -1.685 1.00 92.12 200 VAL A CA 1
ATOM 1602 C C . VAL A 1 200 ? -9.480 7.351 -1.897 1.00 92.12 200 VAL A C 1
ATOM 1604 O O . VAL A 1 200 ? -9.094 8.100 -2.786 1.00 92.12 200 VAL A O 1
ATOM 1607 N N . HIS A 1 201 ? -8.633 6.657 -1.139 1.00 90.62 201 HIS A N 1
ATOM 1608 C CA . HIS A 1 201 ? -7.185 6.718 -1.308 1.00 90.62 201 HIS A CA 1
ATOM 1609 C C . HIS A 1 201 ? -6.741 6.270 -2.706 1.00 90.62 201 HIS A C 1
ATOM 1611 O O . HIS A 1 201 ? -6.004 6.992 -3.374 1.00 90.62 201 HIS A O 1
ATOM 1617 N N . ALA A 1 202 ? -7.244 5.126 -3.182 1.00 87.19 202 ALA A N 1
ATOM 1618 C CA . ALA A 1 202 ? -6.970 4.626 -4.529 1.00 87.19 202 ALA A CA 1
ATOM 1619 C C . ALA A 1 202 ? -7.413 5.616 -5.619 1.00 87.19 202 ALA A C 1
ATOM 1621 O O . ALA A 1 202 ? -6.687 5.853 -6.586 1.00 87.19 202 ALA A O 1
ATOM 1622 N N . LEU A 1 203 ? -8.594 6.220 -5.454 1.00 86.69 203 LEU A N 1
ATOM 1623 C CA . LEU A 1 203 ? -9.124 7.223 -6.376 1.00 86.69 203 LEU A CA 1
ATOM 1624 C C . LEU A 1 203 ? -8.255 8.480 -6.401 1.00 86.69 203 LEU A C 1
ATOM 1626 O O . LEU A 1 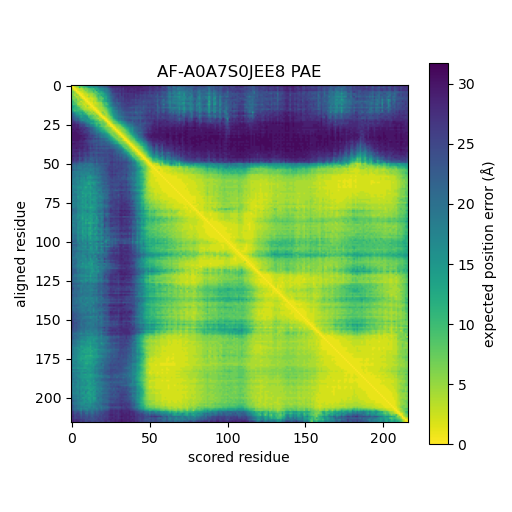203 ? -7.901 8.934 -7.483 1.00 86.69 203 LEU A O 1
ATOM 1630 N N . VAL A 1 204 ? -7.869 9.012 -5.237 1.00 87.44 204 VAL A N 1
ATOM 1631 C CA . VAL A 1 204 ? -6.994 10.192 -5.145 1.00 87.44 204 VAL A CA 1
ATOM 1632 C C . VAL A 1 204 ? -5.653 9.922 -5.822 1.00 87.44 204 VAL A C 1
ATOM 1634 O O . VAL A 1 204 ? -5.206 10.747 -6.617 1.00 87.44 204 VAL A O 1
ATOM 1637 N N . TRP A 1 205 ? -5.041 8.759 -5.587 1.00 83.94 205 TRP A N 1
ATOM 1638 C CA . TRP A 1 205 ? -3.796 8.393 -6.263 1.00 83.94 205 TRP A CA 1
ATOM 1639 C C . TRP A 1 205 ? -3.956 8.347 -7.777 1.00 83.94 205 TRP A C 1
ATOM 1641 O O . TRP A 1 205 ? -3.184 8.991 -8.484 1.00 83.94 205 TRP A O 1
ATOM 1651 N N . ASN A 1 206 ? -4.989 7.677 -8.286 1.00 82.00 206 ASN A N 1
ATOM 1652 C CA . ASN A 1 206 ? -5.220 7.638 -9.727 1.00 82.00 206 ASN A CA 1
ATOM 1653 C C . ASN A 1 206 ? -5.567 9.024 -10.302 1.00 82.00 206 ASN A C 1
ATOM 1655 O O . ASN A 1 206 ? -5.105 9.335 -11.393 1.00 82.00 206 ASN A O 1
ATOM 1659 N N . MET A 1 207 ? -6.289 9.891 -9.579 1.00 81.44 207 MET A N 1
ATOM 1660 C CA . MET A 1 207 ? -6.561 11.280 -9.993 1.00 81.44 207 MET A CA 1
ATOM 1661 C C . MET A 1 207 ? -5.290 12.131 -10.088 1.00 81.44 207 MET A C 1
ATOM 1663 O O . MET A 1 207 ? -5.166 12.937 -11.006 1.00 81.44 207 MET A O 1
ATOM 1667 N N . LEU A 1 208 ? -4.346 11.954 -9.159 1.00 77.88 208 LEU A N 1
ATOM 1668 C CA . LEU A 1 208 ? -3.057 12.657 -9.167 1.00 77.88 208 LEU A CA 1
ATOM 1669 C C . LEU A 1 208 ? -2.113 12.166 -10.274 1.00 77.88 208 LEU A C 1
ATOM 1671 O O . LEU A 1 208 ? -1.102 12.811 -10.540 1.00 77.88 208 LEU A O 1
ATOM 1675 N N . HIS A 1 209 ? -2.440 11.049 -10.929 1.00 73.56 209 HIS A N 1
ATOM 1676 C CA . HIS A 1 209 ? -1.628 10.442 -11.981 1.00 73.56 209 HIS A CA 1
ATOM 1677 C C . HIS A 1 209 ? -2.447 10.329 -13.288 1.00 73.56 209 HIS A C 1
ATOM 1679 O O . HIS A 1 209 ? -2.760 9.223 -13.725 1.00 73.56 209 HIS A O 1
ATOM 1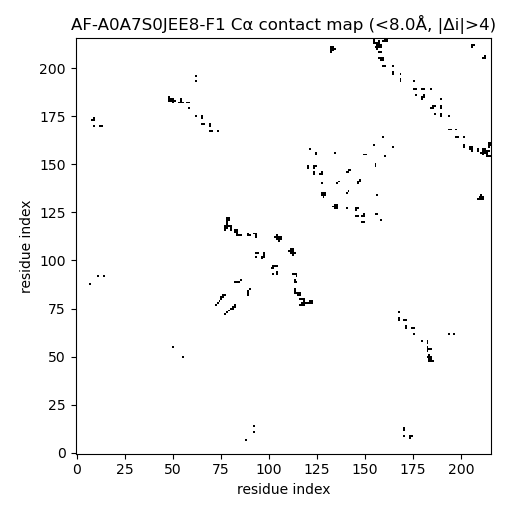685 N N . PRO A 1 210 ? -2.836 11.456 -13.926 1.00 62.09 210 PRO A N 1
ATOM 1686 C CA . PRO A 1 210 ? -3.854 11.451 -14.973 1.00 62.09 210 PRO A CA 1
ATOM 1687 C C . PRO A 1 210 ? -3.533 10.728 -16.287 1.00 62.09 210 PRO A C 1
ATOM 1689 O O . PRO A 1 210 ? -4.419 10.140 -16.904 1.00 62.09 210 PRO A O 1
ATOM 1692 N N . PRO A 1 211 ? -2.275 10.671 -16.741 1.00 63.72 211 PRO A N 1
ATOM 1693 C CA . PRO A 1 211 ? -1.915 9.830 -17.880 1.00 63.72 211 PRO A CA 1
ATOM 1694 C C . PRO A 1 211 ? -1.938 8.339 -17.532 1.00 63.72 211 PRO A C 1
ATOM 1696 O O . PRO A 1 211 ? -1.726 7.511 -18.418 1.00 63.72 211 PRO A O 1
ATOM 1699 N N . MET A 1 212 ? -2.191 8.015 -16.255 1.00 62.78 212 MET A N 1
ATOM 1700 C CA . MET A 1 212 ? -2.098 6.694 -15.669 1.00 62.78 212 MET A CA 1
ATOM 1701 C C . MET A 1 212 ? -3.435 6.154 -15.121 1.00 62.78 212 MET A C 1
ATOM 1703 O O . MET A 1 212 ? -3.529 5.683 -13.987 1.00 62.78 212 MET A O 1
ATOM 1707 N N . HIS A 1 213 ? -4.505 6.275 -15.910 1.00 58.22 213 HIS A N 1
ATOM 1708 C CA . HIS A 1 213 ? -5.880 5.970 -15.490 1.00 58.22 213 HIS A CA 1
ATOM 1709 C C . HIS A 1 213 ? -6.386 4.562 -15.859 1.00 58.22 213 HIS A C 1
ATOM 1711 O O . HIS A 1 213 ? -7.597 4.336 -15.885 1.00 58.22 213 HIS A O 1
ATOM 1717 N N . GLY A 1 214 ? -5.501 3.606 -16.145 1.00 53.31 214 GLY A N 1
ATOM 1718 C CA . GLY A 1 214 ? -5.888 2.231 -16.474 1.00 53.31 214 GLY A CA 1
ATOM 1719 C C . GLY A 1 214 ? -6.361 1.428 -15.257 1.00 53.31 214 GLY A C 1
ATOM 1720 O O . GLY A 1 214 ? -5.758 0.419 -14.914 1.00 53.31 214 GLY A O 1
ATOM 1721 N N . LEU A 1 215 ? -7.433 1.836 -14.576 1.00 50.91 215 LEU A N 1
ATOM 1722 C CA . LEU A 1 215 ? -8.070 0.942 -13.606 1.00 50.91 215 LEU A CA 1
ATOM 1723 C C . LEU A 1 215 ? -8.617 -0.300 -14.348 1.00 50.91 215 LEU A C 1
ATOM 1725 O O . LEU A 1 215 ? -9.320 -0.115 -1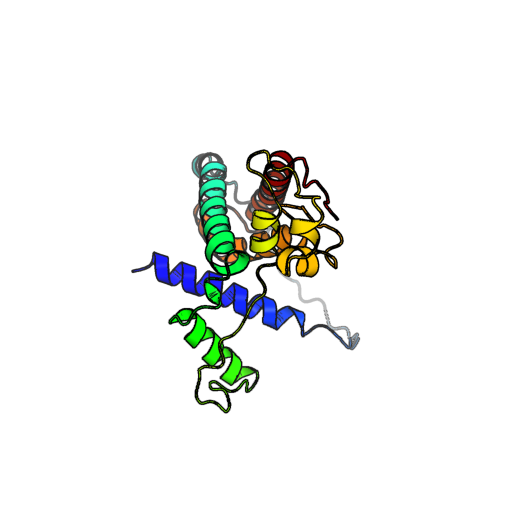5.344 1.00 50.91 215 LEU A O 1
ATOM 1729 N N . PRO A 1 216 ? -8.311 -1.538 -13.900 1.00 49.88 216 PRO A N 1
ATOM 1730 C CA . PRO A 1 216 ? -8.994 -2.738 -14.384 1.00 49.88 216 PRO A CA 1
ATOM 1731 C C . PRO A 1 216 ? -10.498 -2.730 -14.118 1.00 49.88 216 PRO A C 1
ATOM 1733 O O . PRO A 1 216 ? -10.923 -2.099 -13.125 1.00 49.88 216 PRO A O 1
#

pLDDT: mean 76.87, std 20.25, range [25.95, 95.88]

Organism: NCBI:txid127549

Secondary structure (DSSP, 8-state):
--HHHHHHHHHHHHHHHHHHTT---------------------PPPPP-PPPHHHHHHHHHHHHHHHHHHHHHIIIIIIT-GGGS--HHHHHHHHHHHHHH---SB-TTSSB-PPP---TTHHHHHHHB-TTSPBP--TTGGGSHHHHHTTT-TT-SBSS-HHHHHHHHHHHHHHHHHHHHHTT--HHHHHHHHHHHHHHHHHHHHHHSTT-B---

Sequence (216 aa):
GGFFSAMRVTMALMALAHVQTLMVNGPHRVWADARPHVLRRARTPASPQMVGAVGTIAALPTLYALMSVNEYCTHRWYQHEEFNRDHAFQRFCQRVAFLFRRRPLFKLDGRRNLIKIWGGGHVEHHAETYDDMSLKKDPRWRRSKAAASLDSDLFRGTAFTWQTTGLMTVQMLPSTLPVFMLLGFSFMQTLAVLLPGMLVHALVWNMLHPPMHGLP

Foldseek 3Di:
DVVVVLLLVLVVVLLVVVVVVVDDDDDDDDDDDDDDDDPDDDDDPDDAQDQDPQLVVVVPVVLVVLLVVLCCCLCVCQQVVVQQDDDPSQLVSLVVCCVPVVDDQADPVRHGPGDGHHSLLNVLLVVQADPQLAGDPDPVNCPDPSVVVCPPPPQRQAQAEPVNLVSSLSSSCSVQVVVSVVSRDDPVRSCVSSVVVSVVVSVVRRVSNPNRNRYD

Radius of gyration: 22.35 Å; Cα contacts (8 Å, |Δi|>4): 187; chains: 1; bounding box: 61×52×56 Å